Protein AF-C6WJB9-F1 (afdb_monomer)

Foldseek 3Di:
DDFLVVDDPVLNVLLQPQPLLVVLLVVLLVLLVQLVVDDDLVSLLVSVVVLVVLLQVLLVLLVLLLVQLVQLVVVHARDPPRDDQRDPDDSSHSVSSVSSSVSSVLSSLSSQLSLLVSVCVVVVNPLLLLQQQQADDFADRPHPDPCNVQLVVVQVCCCVPPVWHKRAQNSHRRGHQAGIWIWDDDPPDIDIDGHHRDPDPPDDPPLSVVSVVQSVCLSPPQHWRDYPDTDTDDDDPDDDDDPLVVVQVQLVVQQVPQKAWAADPALKIKIWGFPVVLVVPDDPVVSVVVSVVNRVVRNVVSVNPPQPDKDWDWPFCVLSPDSSHNRQSNRPHNSSSHCSNNGGTGIIMIHHPVRDDDD

Organism: Actinosynnema mirum (strain ATCC 29888 / DSM 43827 / JCM 3225 / NBRC 14064 / NCIMB 13271 / NRRL B-12336 / IMRU 3971 / 101) (NCBI:txid446462)

Solvent-accessible surface area (backbone atoms only — not comparable to full-atom values): 19678 Å² total; per-residue (Å²): 130,78,55,70,91,72,44,58,66,70,59,48,50,50,42,50,69,31,60,71,39,52,51,40,36,57,50,48,30,53,49,39,50,50,63,72,64,47,84,50,50,64,45,50,44,56,50,49,52,58,51,48,53,54,44,36,54,36,43,46,53,24,51,48,29,47,51,48,23,55,36,33,75,71,75,42,73,79,57,93,85,56,70,88,75,77,65,93,61,64,85,84,40,37,67,50,27,48,49,52,24,52,35,28,52,50,45,41,38,55,53,22,22,44,37,30,24,48,53,40,55,79,54,73,60,47,60,59,56,38,55,31,26,31,49,47,72,70,67,67,81,61,56,90,44,86,59,50,65,57,54,50,48,52,46,52,51,39,34,73,77,68,70,36,32,56,50,59,19,71,59,23,56,22,41,38,58,57,43,30,36,38,50,44,80,52,91,97,45,69,49,78,46,82,35,78,81,62,97,52,88,84,69,83,58,69,67,58,60,49,40,46,54,29,21,53,36,21,62,76,75,48,33,54,36,34,62,92,61,86,47,59,67,75,91,69,100,62,84,86,82,77,62,60,66,60,50,39,52,29,47,56,47,3,59,78,63,13,51,28,44,36,64,41,86,78,45,16,19,37,25,26,32,22,46,51,45,22,55,76,75,34,56,72,68,55,40,52,52,50,49,52,49,31,43,52,50,9,27,52,72,24,71,44,75,85,50,96,46,71,49,76,50,68,38,59,72,48,39,62,67,38,38,76,46,80,27,74,53,66,50,94,50,61,52,88,68,41,62,75,42,74,29,60,39,46,38,41,39,38,33,44,79,88,65,61,77,87,126

Mean predicted aligned error: 7.22 Å

pLDDT: mean 85.18, std 13.52, range [35.34, 98.44]

Secondary structure (DSSP, 8-state):
---GGGS-HHHHHHHHHSHHHHHHHHHHHHHHHHHHH--SHHHHHHHHHHHHHHHHHHHHHHHHHHHHHHHHHTTPPPPTTPPPP-SSS-TT-HHHHHHHHHHHHHHHHHHHHHHHHHHHHHTTT-HHHHHHHT-SPPP---TT-TTHHHHHHHHHHHHHHH---EEEGGG-SS--SSSEEEEEEETTEEEEEEE---SSTT---HHHHHHHHHHHHHHHH--BPSSSS--B-----S-----HHHHHHHHHHHHHHSEEEEEETTTEEEEEE-HHHHHHHS-HHHHHHHHHHHHHHHHHHHT-TT-S-EEEE--TTTTTT-TTSPPGGGSSS-GGG-TTSSS----EEEEETTSPPP-

Sequence (359 aa):
MPLLNEMPLERANQIFRHPIHQEGVSTLERLITALRQCRSAEDFYDFQQDLLARVLEVQEHRAACRRVAKLLRQGKAVPADAPELRSADPATSPETWDLEADVCERVDRQLRSVADGLAWRVFSYDRRVIIALSRNQHPGPMAGKKGLAAERAFVIDWWRDEGRFVLLHDLTSCLTIGDATSFKEIGNEYEAYLHEIKSDPNRIVSRQARRQRMAEEAIRSGGQLPGDLPGRLVPLDIPYKTHLNLLGTAFDLARDRGVQGMKVPGGRALVASDIVRGYDLWSEREFIDRTAAEHLQAVKRARILDVGHLVWARSDDLVARSPTMPPWSIYPLSPSLSPFQPGVVGLRSCWRRGEAPGR

Structure (mmCIF, N/CA/C/O backbone):
data_AF-C6WJB9-F1
#
_entry.id   AF-C6WJB9-F1
#
loop_
_atom_site.group_PDB
_atom_site.id
_atom_site.type_symbol
_atom_site.label_atom_id
_atom_site.label_alt_id
_atom_site.label_comp_id
_atom_site.label_asym_id
_atom_site.label_entity_id
_atom_site.label_seq_id
_atom_site.pdbx_PDB_ins_code
_atom_site.Cartn_x
_atom_site.Cartn_y
_atom_site.Cartn_z
_atom_site.occupancy
_atom_site.B_iso_or_equiv
_atom_site.auth_seq_id
_atom_site.auth_comp_id
_atom_site.auth_asym_id
_atom_site.auth_atom_id
_atom_site.pdbx_PDB_model_num
ATOM 1 N N . MET A 1 1 ? -2.681 -0.289 -15.195 1.00 62.50 1 MET A N 1
ATOM 2 C CA . MET A 1 1 ? -1.899 -1.507 -15.455 1.00 62.50 1 MET A CA 1
ATOM 3 C C . MET A 1 1 ? -2.800 -2.707 -15.194 1.00 62.50 1 MET A C 1
ATOM 5 O O . MET A 1 1 ? -3.508 -2.660 -14.179 1.00 62.50 1 MET A O 1
ATOM 9 N N . PRO A 1 2 ? -2.821 -3.717 -16.086 1.00 63.97 2 PRO A N 1
ATOM 10 C CA . PRO A 1 2 ? -3.491 -4.993 -15.823 1.00 63.97 2 PRO A CA 1
ATOM 11 C C . PRO A 1 2 ? -3.016 -5.596 -14.492 1.00 63.97 2 PRO A C 1
ATOM 13 O O . PRO A 1 2 ? -1.995 -5.177 -13.927 1.00 63.97 2 PRO A O 1
ATOM 16 N N . LEU A 1 3 ? -3.789 -6.520 -13.932 1.00 68.75 3 LEU A N 1
ATOM 17 C CA . LEU A 1 3 ? -3.323 -7.291 -12.782 1.00 68.75 3 LEU A CA 1
ATOM 18 C C . LEU A 1 3 ? -2.114 -8.146 -13.198 1.00 68.75 3 LEU A C 1
ATOM 20 O O . LEU A 1 3 ? -1.978 -8.515 -14.362 1.00 68.75 3 LEU A O 1
ATOM 24 N N . LEU A 1 4 ? -1.228 -8.481 -12.255 1.00 67.94 4 LEU A N 1
ATOM 25 C CA . LEU A 1 4 ? -0.072 -9.343 -12.552 1.00 67.94 4 LEU A CA 1
ATOM 26 C C . LEU A 1 4 ? -0.480 -10.685 -13.176 1.00 67.94 4 LEU A C 1
ATOM 28 O O . LEU A 1 4 ? 0.227 -11.204 -14.027 1.00 67.94 4 LEU A O 1
ATOM 32 N N . ASN A 1 5 ? -1.624 -11.230 -12.766 1.00 65.25 5 ASN A N 1
ATOM 33 C CA . ASN A 1 5 ? -2.168 -12.486 -13.281 1.00 65.25 5 ASN A CA 1
ATOM 34 C C . ASN A 1 5 ? -2.856 -12.346 -14.656 1.00 65.25 5 ASN A C 1
ATOM 36 O O . ASN A 1 5 ? -3.238 -13.353 -15.242 1.00 65.25 5 ASN A O 1
ATOM 40 N N . GLU A 1 6 ? -3.018 -11.122 -15.162 1.00 72.12 6 GLU A N 1
ATOM 41 C CA . GLU A 1 6 ? -3.520 -10.811 -16.508 1.00 72.12 6 GLU A CA 1
ATOM 42 C C . GLU A 1 6 ? -2.378 -10.450 -17.474 1.00 72.12 6 GLU A C 1
ATOM 44 O O . GLU A 1 6 ? -2.602 -10.259 -18.668 1.00 72.12 6 GLU A O 1
ATOM 49 N N . MET A 1 7 ? -1.155 -10.313 -16.959 1.00 77.19 7 MET A N 1
ATOM 50 C CA . MET A 1 7 ? 0.026 -9.926 -17.720 1.00 77.19 7 MET A CA 1
ATOM 51 C C . MET A 1 7 ? 0.726 -11.165 -18.304 1.00 77.19 7 MET A C 1
ATOM 53 O O . MET A 1 7 ? 0.787 -12.189 -17.621 1.00 77.19 7 MET A O 1
ATOM 57 N N . PRO A 1 8 ? 1.303 -11.091 -19.523 1.00 82.31 8 PRO A N 1
ATOM 58 C CA . PRO A 1 8 ? 2.167 -12.152 -20.037 1.00 82.31 8 PRO A CA 1
ATOM 59 C C . PRO A 1 8 ? 3.306 -12.465 -19.061 1.00 82.31 8 PRO A C 1
ATOM 61 O O . PRO A 1 8 ? 3.897 -11.549 -18.477 1.00 82.31 8 PRO A O 1
ATOM 64 N N . LEU A 1 9 ? 3.624 -13.750 -18.897 1.00 73.88 9 LEU A N 1
ATOM 65 C CA . LEU A 1 9 ? 4.597 -14.221 -17.911 1.00 73.88 9 LEU A CA 1
ATOM 66 C C . LEU A 1 9 ? 5.978 -13.588 -18.119 1.00 73.88 9 LEU A C 1
ATOM 68 O O . LEU A 1 9 ? 6.638 -13.208 -17.154 1.00 73.88 9 LEU A O 1
ATOM 72 N N . GLU A 1 10 ? 6.400 -13.407 -19.369 1.00 80.88 10 GLU A N 1
ATOM 73 C CA . GLU A 1 10 ? 7.672 -12.775 -19.718 1.00 80.88 10 GLU A CA 1
ATOM 74 C C . GLU A 1 10 ? 7.745 -11.344 -19.180 1.00 80.88 10 GLU A C 1
ATOM 76 O O . GLU A 1 10 ? 8.748 -10.949 -18.585 1.00 80.88 10 GLU A O 1
ATOM 81 N N . ARG A 1 11 ? 6.656 -10.580 -19.320 1.00 84.12 11 ARG A N 1
ATOM 82 C CA . ARG A 1 11 ? 6.576 -9.199 -18.833 1.00 84.12 11 ARG A CA 1
ATOM 83 C C . ARG A 1 11 ? 6.536 -9.149 -17.307 1.00 84.12 11 ARG A C 1
ATOM 85 O O . ARG A 1 11 ? 7.215 -8.315 -16.712 1.00 84.12 11 ARG A O 1
ATOM 92 N N . ALA A 1 12 ? 5.800 -10.056 -16.667 1.00 81.12 12 ALA A N 1
ATOM 93 C CA . ALA A 1 12 ? 5.803 -10.171 -15.210 1.00 81.12 12 ALA A CA 1
ATOM 94 C C . ALA A 1 12 ? 7.214 -10.496 -14.681 1.00 81.12 12 ALA A C 1
ATOM 96 O O . ALA A 1 12 ? 7.686 -9.858 -13.740 1.00 81.12 12 ALA A O 1
ATOM 97 N N . ASN A 1 13 ? 7.929 -11.415 -15.337 1.00 81.56 13 ASN A N 1
ATOM 98 C CA . ASN A 1 13 ? 9.311 -11.767 -15.004 1.00 81.56 13 ASN A CA 1
ATOM 99 C C . ASN A 1 13 ? 10.279 -10.592 -15.188 1.00 81.56 13 ASN A C 1
ATOM 101 O O . ASN A 1 13 ? 11.149 -10.389 -14.340 1.00 81.56 13 ASN A O 1
ATOM 105 N N . GLN A 1 14 ? 10.119 -9.801 -16.253 1.00 87.19 14 GLN A N 1
ATOM 106 C CA . GLN A 1 14 ? 10.893 -8.572 -16.453 1.00 87.19 14 GLN A CA 1
ATOM 107 C C . GLN A 1 14 ? 10.681 -7.584 -15.300 1.00 87.19 14 GLN A C 1
ATOM 109 O O . GLN A 1 14 ? 11.658 -7.094 -14.742 1.00 87.19 14 GLN A O 1
ATOM 114 N N . ILE A 1 15 ? 9.430 -7.348 -14.887 1.00 88.31 15 ILE A N 1
ATOM 115 C CA . ILE A 1 15 ? 9.115 -6.472 -13.746 1.00 88.31 15 ILE A CA 1
ATOM 116 C C . ILE A 1 15 ? 9.771 -6.991 -12.466 1.00 88.31 15 ILE A C 1
ATOM 118 O O . ILE A 1 15 ? 10.401 -6.225 -11.742 1.00 88.31 15 ILE A O 1
ATOM 122 N N . PHE A 1 16 ? 9.647 -8.289 -12.189 1.00 83.25 16 PHE A N 1
ATOM 123 C CA . PHE A 1 16 ? 10.189 -8.887 -10.973 1.00 83.25 16 PHE A CA 1
ATOM 124 C C . PHE A 1 16 ? 11.710 -8.827 -10.899 1.00 83.25 16 PHE A C 1
ATOM 126 O O . PHE A 1 16 ? 12.246 -8.626 -9.813 1.00 83.25 16 PHE A O 1
ATOM 133 N N . ARG A 1 17 ? 12.406 -8.975 -12.028 1.00 86.44 17 ARG A N 1
ATOM 134 C CA . ARG A 1 17 ? 13.874 -8.911 -12.101 1.00 86.44 17 ARG A CA 1
ATOM 135 C C . ARG A 1 17 ? 14.410 -7.487 -12.245 1.00 86.44 17 ARG A C 1
ATOM 137 O O . ARG A 1 17 ? 15.619 -7.295 -12.166 1.00 86.44 17 ARG A O 1
ATOM 144 N N . HIS A 1 18 ? 13.540 -6.499 -12.442 1.00 91.38 18 HIS A N 1
ATOM 145 C CA . HIS A 1 18 ? 13.953 -5.118 -12.644 1.00 91.38 18 HIS A CA 1
ATOM 146 C C . HIS A 1 18 ? 14.648 -4.552 -11.388 1.00 91.38 18 HIS A C 1
ATOM 148 O O . HIS A 1 18 ? 14.101 -4.702 -10.289 1.00 91.38 18 HIS A O 1
ATOM 154 N N . PRO A 1 19 ? 15.787 -3.838 -11.513 1.00 93.44 19 PRO A N 1
ATOM 155 C CA . PRO A 1 19 ? 16.527 -3.307 -10.362 1.00 93.44 19 PRO A CA 1
ATOM 156 C C . PRO A 1 19 ? 15.681 -2.449 -9.411 1.00 93.44 19 PRO A C 1
ATOM 158 O O . PRO A 1 19 ? 15.698 -2.670 -8.204 1.00 93.44 19 PRO A O 1
ATOM 161 N N . ILE A 1 20 ? 14.849 -1.548 -9.953 1.00 94.62 20 ILE A N 1
ATOM 162 C CA . ILE A 1 20 ? 13.917 -0.725 -9.152 1.00 94.62 20 ILE A CA 1
ATOM 163 C C . ILE A 1 20 ? 12.971 -1.587 -8.304 1.00 94.62 20 ILE A C 1
ATOM 165 O O . ILE A 1 20 ? 12.693 -1.249 -7.156 1.00 94.62 20 ILE A O 1
ATOM 169 N N . HIS A 1 21 ? 12.470 -2.705 -8.841 1.00 91.38 21 HIS A N 1
ATOM 170 C CA . HIS A 1 21 ? 11.585 -3.584 -8.080 1.00 91.38 21 HIS A CA 1
ATOM 171 C C . HIS A 1 21 ? 12.347 -4.289 -6.953 1.00 91.38 21 HIS A C 1
ATOM 173 O O . HIS A 1 21 ? 11.859 -4.339 -5.829 1.00 91.38 21 HIS A O 1
ATOM 179 N N . GLN A 1 22 ? 13.550 -4.799 -7.232 1.00 88.75 22 GLN A N 1
ATOM 180 C CA . GLN A 1 22 ? 14.396 -5.474 -6.239 1.00 88.75 22 GLN A CA 1
ATOM 181 C C . GLN A 1 22 ? 14.757 -4.549 -5.068 1.00 88.75 22 GLN A C 1
ATOM 183 O O . GLN A 1 22 ? 14.632 -4.926 -3.905 1.00 88.75 22 GLN A O 1
ATOM 188 N N . GLU A 1 23 ? 15.120 -3.301 -5.355 1.00 92.56 23 GLU A N 1
ATOM 189 C CA . GLU A 1 23 ? 15.364 -2.295 -4.316 1.00 92.56 23 GLU A CA 1
ATOM 190 C C . GLU A 1 23 ? 14.088 -1.864 -3.592 1.00 92.56 23 GLU A C 1
ATOM 192 O O . GLU A 1 23 ? 14.099 -1.644 -2.375 1.00 92.56 23 GLU A O 1
ATOM 197 N N . GLY A 1 24 ? 12.975 -1.782 -4.325 1.00 92.19 24 GLY A N 1
ATOM 198 C CA . GLY A 1 24 ? 11.649 -1.553 -3.768 1.00 92.19 24 GLY A CA 1
ATOM 199 C C . GLY A 1 24 ? 11.293 -2.601 -2.716 1.00 92.19 24 GLY A C 1
ATOM 200 O O . GLY A 1 24 ? 10.858 -2.236 -1.627 1.00 92.19 24 GLY A O 1
ATOM 201 N N . VAL A 1 25 ? 11.558 -3.885 -2.978 1.00 87.94 25 VAL A N 1
ATOM 202 C CA . VAL A 1 25 ? 11.338 -4.983 -2.019 1.00 87.94 25 VAL A CA 1
ATOM 203 C C . VAL A 1 25 ? 12.119 -4.761 -0.724 1.00 87.94 25 VAL A C 1
ATOM 205 O O . VAL A 1 25 ? 11.513 -4.723 0.348 1.00 87.94 25 VAL A O 1
ATOM 208 N N . SER A 1 26 ? 13.430 -4.527 -0.808 1.00 90.06 26 SER A N 1
ATOM 209 C CA . SER A 1 26 ? 14.269 -4.248 0.368 1.00 90.06 26 SER A CA 1
ATOM 210 C C . SER A 1 26 ? 13.790 -3.012 1.140 1.00 90.06 26 SER A C 1
ATOM 212 O O . SER A 1 26 ? 13.762 -2.986 2.373 1.00 90.06 26 SER A O 1
ATOM 214 N N . THR A 1 27 ? 13.351 -1.981 0.415 1.00 94.50 27 THR A N 1
ATOM 215 C CA . THR A 1 27 ? 12.784 -0.764 1.003 1.00 94.50 27 THR A CA 1
ATOM 216 C C . THR A 1 27 ? 11.489 -1.054 1.759 1.00 94.50 27 THR A C 1
ATOM 218 O O . THR A 1 27 ? 11.316 -0.569 2.879 1.00 94.50 27 THR A O 1
ATOM 221 N N . LEU A 1 28 ? 10.596 -1.865 1.191 1.00 92.19 28 LEU A N 1
ATOM 222 C CA . LEU A 1 28 ? 9.337 -2.262 1.821 1.00 92.19 28 LEU A CA 1
ATOM 223 C C . LEU A 1 28 ? 9.571 -3.075 3.093 1.00 92.19 28 LEU A C 1
ATOM 225 O O . LEU A 1 28 ? 8.891 -2.835 4.086 1.00 92.19 28 LEU A O 1
ATOM 229 N N . GLU A 1 29 ? 10.537 -3.993 3.106 1.00 91.75 29 GLU A N 1
ATOM 230 C CA . GLU A 1 29 ? 10.884 -4.758 4.311 1.00 91.75 29 GLU A CA 1
ATOM 231 C C . GLU A 1 29 ? 11.316 -3.848 5.463 1.00 91.75 29 GLU A C 1
ATOM 233 O O . GLU A 1 29 ? 10.825 -3.986 6.592 1.00 91.75 29 GLU A O 1
ATOM 238 N N . ARG A 1 30 ? 12.185 -2.872 5.170 1.00 95.31 30 ARG A N 1
ATOM 239 C CA . ARG A 1 30 ? 12.619 -1.865 6.145 1.00 95.31 30 ARG A CA 1
ATOM 240 C C . ARG A 1 30 ? 11.439 -1.031 6.641 1.00 95.31 30 ARG A C 1
ATOM 242 O O . ARG A 1 30 ? 11.286 -0.868 7.848 1.00 95.31 30 ARG A O 1
ATOM 249 N N . LEU A 1 31 ? 10.578 -0.553 5.741 1.00 96.81 31 LEU A N 1
ATOM 250 C CA . LEU A 1 31 ? 9.418 0.267 6.101 1.00 96.81 31 LEU A CA 1
ATOM 251 C C . LEU A 1 31 ? 8.379 -0.511 6.923 1.00 96.81 31 LEU A C 1
ATOM 253 O O . LEU A 1 31 ? 7.879 0.004 7.916 1.00 96.81 31 LEU A O 1
ATOM 257 N N . ILE A 1 32 ? 8.075 -1.764 6.572 1.00 94.94 32 ILE A N 1
ATOM 258 C CA . ILE A 1 32 ? 7.158 -2.608 7.357 1.00 94.94 32 ILE A CA 1
ATOM 259 C C . ILE A 1 32 ? 7.733 -2.850 8.759 1.00 94.94 32 ILE A C 1
ATOM 261 O O . ILE A 1 32 ? 6.997 -2.812 9.746 1.00 94.94 32 ILE A O 1
ATOM 265 N N . THR A 1 33 ? 9.044 -3.075 8.863 1.00 95.00 33 THR A N 1
ATOM 266 C CA . THR A 1 33 ? 9.727 -3.231 10.155 1.00 95.00 33 THR A CA 1
ATOM 267 C C . THR A 1 33 ? 9.643 -1.952 10.987 1.00 95.00 33 THR A C 1
ATOM 269 O O . THR A 1 33 ? 9.221 -2.014 12.141 1.00 95.00 33 THR A O 1
ATOM 272 N N . ALA A 1 34 ? 9.959 -0.799 10.391 1.00 97.25 34 ALA A N 1
ATOM 273 C CA . ALA A 1 34 ? 9.898 0.505 11.047 1.00 97.25 34 ALA A CA 1
ATOM 274 C C . ALA A 1 34 ? 8.473 0.842 11.517 1.00 97.25 34 ALA A C 1
ATOM 276 O O . ALA A 1 34 ? 8.269 1.150 12.688 1.00 97.25 34 ALA A O 1
ATOM 277 N N . LEU A 1 35 ? 7.459 0.645 10.665 1.00 97.12 35 LEU A N 1
ATOM 278 C CA . LEU A 1 35 ? 6.053 0.842 11.031 1.00 97.12 35 LEU A CA 1
ATOM 279 C C . LEU A 1 35 ? 5.654 0.002 12.252 1.00 97.12 35 LEU A C 1
ATOM 281 O O . LEU A 1 35 ? 4.905 0.442 13.125 1.00 97.12 35 LEU A O 1
ATOM 285 N N . ARG A 1 36 ? 6.151 -1.238 12.333 1.00 94.31 36 ARG A N 1
ATOM 286 C CA . ARG A 1 36 ? 5.898 -2.122 13.478 1.00 94.31 36 ARG A CA 1
ATOM 287 C C . ARG A 1 36 ? 6.608 -1.676 14.744 1.00 94.31 36 ARG A C 1
ATOM 289 O O . ARG A 1 36 ? 6.184 -2.091 15.826 1.00 94.31 36 ARG A O 1
ATOM 296 N N . GLN A 1 37 ? 7.646 -0.856 14.634 1.00 96.12 37 GLN A N 1
ATOM 297 C CA . GLN A 1 37 ? 8.406 -0.291 15.742 1.00 96.12 37 GLN A CA 1
ATOM 298 C C . GLN A 1 37 ? 7.852 1.054 16.219 1.00 96.12 37 GLN A C 1
ATOM 300 O O . GLN A 1 37 ? 8.041 1.342 17.391 1.00 96.12 37 GLN A O 1
ATOM 305 N N . CYS A 1 38 ? 7.060 1.781 15.423 1.00 96.69 38 CYS A N 1
ATOM 306 C CA . CYS A 1 38 ? 6.421 3.029 15.862 1.00 96.69 38 CYS A CA 1
ATOM 307 C C . CYS A 1 38 ? 5.554 2.834 17.121 1.00 96.69 38 CYS A C 1
ATOM 309 O O . CYS A 1 38 ? 4.705 1.929 17.172 1.00 96.69 38 CYS A O 1
ATOM 311 N N . ARG A 1 39 ? 5.765 3.654 18.147 1.00 94.06 39 ARG A N 1
ATOM 312 C CA . ARG A 1 39 ? 5.050 3.659 19.433 1.00 94.06 39 ARG A CA 1
ATOM 313 C C . ARG A 1 39 ? 4.515 5.038 19.816 1.00 94.06 39 ARG A C 1
ATOM 315 O O . ARG A 1 39 ? 3.594 5.076 20.622 1.00 94.06 39 ARG A O 1
ATOM 322 N N . SER A 1 40 ? 5.055 6.120 19.262 1.00 93.75 40 SER A N 1
ATOM 323 C CA . SER A 1 40 ? 4.668 7.497 19.585 1.00 93.75 40 SER A CA 1
ATOM 324 C C . SER A 1 40 ? 4.146 8.267 18.366 1.00 93.75 40 SER A C 1
ATOM 326 O O . SER A 1 40 ? 4.312 7.845 17.219 1.00 93.75 40 SER A O 1
ATOM 328 N N . ALA A 1 41 ? 3.531 9.428 18.613 1.00 94.00 41 ALA A N 1
ATOM 329 C CA . ALA A 1 41 ? 3.155 10.380 17.567 1.00 94.00 41 ALA A CA 1
ATOM 330 C C . ALA A 1 41 ? 4.364 10.847 16.731 1.00 94.00 41 ALA A C 1
ATOM 332 O O . ALA A 1 41 ? 4.238 10.998 15.516 1.00 94.00 41 ALA A O 1
ATOM 333 N N . GLU A 1 42 ? 5.528 11.008 17.368 1.00 95.75 42 GLU A N 1
ATOM 334 C CA . GLU A 1 42 ? 6.796 11.357 16.714 1.00 95.75 42 GLU A CA 1
ATOM 335 C C . GLU A 1 42 ? 7.247 10.247 15.761 1.00 95.75 42 GLU A C 1
ATOM 337 O O . GLU A 1 42 ? 7.489 10.514 14.585 1.00 95.75 42 GLU A O 1
ATOM 342 N N . ASP A 1 43 ? 7.217 8.986 16.210 1.00 97.06 43 ASP A N 1
ATOM 343 C CA . ASP A 1 43 ? 7.576 7.850 15.359 1.00 97.06 43 ASP A CA 1
ATOM 344 C C . ASP A 1 43 ? 6.682 7.777 14.112 1.00 97.06 43 ASP A C 1
ATOM 346 O O . ASP A 1 43 ? 7.148 7.433 13.026 1.00 97.06 43 ASP A O 1
ATOM 350 N N . PHE A 1 44 ? 5.381 8.060 14.258 1.00 97.00 44 PHE A N 1
ATOM 351 C CA . PHE A 1 44 ? 4.444 8.074 13.133 1.00 97.00 44 PHE A CA 1
ATOM 352 C C . PHE A 1 44 ? 4.678 9.254 12.192 1.00 97.00 44 PHE A C 1
ATOM 354 O O . PHE A 1 44 ? 4.582 9.083 10.973 1.00 97.00 44 PHE A O 1
ATOM 361 N N . TYR A 1 45 ? 4.989 10.432 12.736 1.00 97.12 45 TYR A N 1
ATOM 362 C CA . TYR A 1 45 ? 5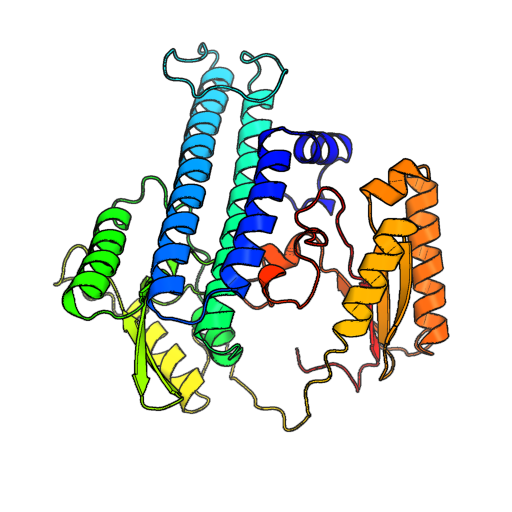.317 11.617 11.954 1.00 97.12 45 TYR A CA 1
ATOM 363 C C . TYR A 1 45 ? 6.563 11.372 11.097 1.00 97.12 45 TYR A C 1
ATOM 365 O O . TYR A 1 45 ? 6.484 11.486 9.870 1.00 97.12 45 TYR A O 1
ATOM 373 N N . ASP A 1 46 ? 7.667 10.946 11.710 1.00 97.44 46 ASP A N 1
ATOM 374 C CA . ASP A 1 46 ? 8.928 10.685 11.014 1.00 97.44 46 ASP A CA 1
ATOM 375 C C . ASP A 1 46 ? 8.778 9.571 9.977 1.00 97.44 46 ASP A C 1
ATOM 377 O O . ASP A 1 46 ? 9.224 9.699 8.831 1.00 97.44 46 ASP A O 1
ATOM 381 N N . PHE A 1 47 ? 8.069 8.497 10.340 1.00 98.44 47 PHE A N 1
ATOM 382 C CA . PHE A 1 47 ? 7.761 7.411 9.419 1.00 98.44 47 PHE A CA 1
ATOM 383 C C . PHE A 1 47 ? 6.975 7.897 8.193 1.00 98.44 47 PHE A C 1
ATOM 385 O O . PHE A 1 47 ? 7.303 7.533 7.061 1.00 98.44 47 PHE A O 1
ATOM 392 N N . GLN A 1 48 ? 5.951 8.734 8.395 1.00 98.00 48 GLN A N 1
ATOM 393 C CA . GLN A 1 48 ? 5.169 9.301 7.298 1.00 98.00 48 GLN A CA 1
ATOM 394 C C . GLN A 1 48 ? 6.031 10.176 6.381 1.00 98.00 48 GLN A C 1
ATOM 396 O O . GLN A 1 48 ? 5.844 10.117 5.166 1.00 98.00 48 GLN A O 1
ATOM 401 N N . GLN A 1 49 ? 6.972 10.960 6.921 1.00 97.06 49 GLN A N 1
ATOM 402 C CA . GLN A 1 49 ? 7.864 11.789 6.103 1.00 97.06 49 GLN A CA 1
ATOM 403 C C . GLN A 1 49 ? 8.820 10.938 5.245 1.00 97.06 49 GLN A C 1
ATOM 405 O O . GLN A 1 49 ? 8.922 11.202 4.044 1.00 97.06 49 GLN A O 1
ATOM 410 N N . ASP A 1 50 ? 9.459 9.894 5.804 1.00 98.06 50 ASP A N 1
ATOM 411 C CA . ASP A 1 50 ? 10.311 8.961 5.025 1.00 98.06 50 ASP A CA 1
ATOM 412 C C . ASP A 1 50 ? 9.492 8.259 3.932 1.00 98.06 50 ASP A C 1
ATOM 414 O O . ASP A 1 50 ? 9.912 8.174 2.775 1.00 98.06 50 ASP A O 1
ATOM 418 N N . LEU A 1 51 ? 8.286 7.792 4.269 1.00 98.00 51 LEU A N 1
ATOM 419 C CA . LEU A 1 51 ? 7.407 7.128 3.311 1.00 98.00 51 LEU A CA 1
ATOM 420 C C . LEU A 1 51 ? 6.948 8.073 2.192 1.00 98.00 51 LEU A C 1
ATOM 422 O O . LEU A 1 51 ? 6.990 7.698 1.019 1.00 98.00 51 LEU A O 1
ATOM 426 N N . LEU A 1 52 ? 6.539 9.297 2.536 1.00 96.88 52 LEU A N 1
ATOM 427 C CA . LEU A 1 52 ? 6.110 10.308 1.572 1.00 96.88 52 LEU A CA 1
ATOM 428 C C . LEU A 1 52 ? 7.235 10.653 0.594 1.00 96.88 52 LEU A C 1
ATOM 430 O O . LEU A 1 52 ? 6.992 10.684 -0.611 1.00 96.88 52 LEU A O 1
ATOM 434 N N . ALA A 1 53 ? 8.457 10.872 1.087 1.00 96.62 53 ALA A N 1
ATOM 435 C CA . ALA A 1 53 ? 9.607 11.181 0.239 1.00 96.62 53 ALA A CA 1
ATOM 436 C C . ALA A 1 53 ? 9.831 10.096 -0.829 1.00 96.62 53 ALA A C 1
ATOM 438 O O . ALA A 1 53 ? 9.942 10.408 -2.013 1.00 96.62 53 ALA A O 1
ATOM 439 N N . ARG A 1 54 ? 9.781 8.819 -0.430 1.00 97.75 54 ARG A N 1
ATOM 440 C CA . ARG A 1 54 ? 9.950 7.667 -1.335 1.00 97.75 54 ARG A CA 1
ATOM 441 C C . ARG A 1 54 ? 8.824 7.539 -2.354 1.00 97.75 54 ARG A C 1
ATOM 443 O O . ARG A 1 54 ? 9.066 7.210 -3.512 1.00 97.75 54 ARG A O 1
ATOM 450 N N . VAL A 1 55 ? 7.583 7.789 -1.933 1.00 96.62 55 VAL A N 1
ATOM 451 C CA . VAL A 1 55 ? 6.424 7.782 -2.838 1.00 96.62 55 VAL A CA 1
ATOM 452 C C . VAL A 1 55 ? 6.564 8.873 -3.901 1.00 96.62 55 VAL A C 1
ATOM 454 O O . VAL A 1 55 ? 6.292 8.615 -5.075 1.00 96.62 55 VAL A O 1
ATOM 457 N N . LEU A 1 56 ? 6.998 10.076 -3.514 1.00 96.00 56 LEU A N 1
ATOM 458 C CA . LEU A 1 56 ? 7.196 11.184 -4.449 1.00 96.00 56 LEU A CA 1
ATOM 459 C C . LEU A 1 56 ? 8.321 10.892 -5.442 1.00 96.00 56 LEU A C 1
ATOM 461 O O . LEU A 1 56 ? 8.092 11.017 -6.641 1.00 96.00 56 LEU A O 1
ATOM 465 N N . GLU A 1 57 ? 9.468 10.410 -4.965 1.00 96.44 57 GLU A N 1
ATOM 466 C CA . GLU A 1 57 ? 10.610 10.024 -5.803 1.00 96.44 57 GLU A CA 1
ATOM 467 C C . GLU A 1 57 ? 10.201 9.028 -6.904 1.00 96.44 57 GLU A C 1
ATOM 469 O O . GLU A 1 57 ? 10.423 9.258 -8.096 1.00 96.44 57 GLU A O 1
ATOM 474 N N . VAL A 1 58 ? 9.503 7.948 -6.532 1.00 96.88 58 VAL A N 1
ATOM 475 C CA . VAL A 1 58 ? 9.045 6.924 -7.487 1.00 96.88 58 VAL A CA 1
ATOM 476 C C . VAL A 1 58 ? 8.023 7.486 -8.483 1.00 96.88 58 VAL A C 1
ATOM 478 O O . VAL A 1 58 ? 8.034 7.125 -9.665 1.00 96.88 58 VAL A O 1
ATOM 481 N N . GLN A 1 59 ? 7.122 8.366 -8.040 1.00 96.38 59 GLN A N 1
ATOM 482 C CA . GLN A 1 59 ? 6.122 8.976 -8.919 1.00 96.38 59 GLN A CA 1
ATOM 483 C C . GLN A 1 59 ? 6.735 9.992 -9.893 1.00 96.38 59 GLN A C 1
ATOM 485 O O . GLN A 1 59 ? 6.306 10.047 -11.050 1.00 96.38 59 GLN A O 1
ATOM 490 N N . GLU A 1 60 ? 7.731 10.764 -9.459 1.00 96.12 60 GLU A N 1
ATOM 491 C CA . GLU A 1 60 ? 8.484 11.696 -10.302 1.00 96.12 60 GLU A CA 1
ATOM 492 C C . GLU A 1 60 ? 9.268 10.942 -11.381 1.00 96.12 60 GLU A C 1
ATOM 494 O O . GLU A 1 60 ? 9.109 11.242 -12.571 1.00 96.12 60 GLU A O 1
ATOM 499 N N . HIS A 1 61 ? 10.000 9.886 -11.001 1.00 97.00 61 HIS A N 1
ATOM 500 C CA . HIS A 1 61 ? 10.720 9.025 -11.948 1.00 97.00 61 HIS A CA 1
ATOM 501 C C . HIS A 1 61 ? 9.778 8.403 -12.982 1.00 97.00 61 HIS A C 1
ATOM 503 O O . HIS A 1 61 ? 10.012 8.468 -14.191 1.00 97.00 61 HIS A O 1
ATOM 509 N N . ARG A 1 62 ? 8.634 7.878 -12.526 1.00 96.25 62 ARG A N 1
ATOM 510 C CA . ARG A 1 62 ? 7.589 7.323 -13.397 1.00 96.25 62 ARG A CA 1
ATOM 511 C C . ARG A 1 62 ? 7.058 8.348 -14.397 1.00 96.25 62 ARG A C 1
ATOM 513 O O . ARG A 1 62 ? 6.843 8.017 -15.566 1.00 96.25 62 ARG A O 1
ATOM 520 N N . ALA A 1 63 ? 6.775 9.569 -13.944 1.00 95.81 63 ALA A N 1
ATOM 521 C CA . ALA A 1 63 ? 6.268 10.632 -14.804 1.00 95.81 63 ALA A CA 1
ATOM 522 C C . ALA A 1 63 ? 7.301 11.013 -15.875 1.00 95.81 63 ALA A C 1
ATOM 524 O O . ALA A 1 63 ? 6.945 11.157 -17.050 1.00 95.81 63 ALA A O 1
ATOM 525 N N . ALA A 1 64 ? 8.576 11.096 -15.489 1.00 96.44 64 ALA A N 1
ATOM 526 C CA . ALA A 1 64 ? 9.684 11.359 -16.394 1.00 96.44 64 ALA A CA 1
ATOM 527 C C . ALA A 1 64 ? 9.873 10.227 -17.426 1.00 96.44 64 ALA A C 1
ATOM 529 O O . ALA A 1 64 ? 9.929 10.510 -18.624 1.00 96.44 64 ALA A O 1
ATOM 530 N N . CYS A 1 65 ? 9.829 8.954 -17.016 1.00 97.06 65 CYS A N 1
ATOM 531 C CA . CYS A 1 65 ? 9.896 7.806 -17.933 1.00 97.06 65 CYS A CA 1
ATOM 532 C C . CYS A 1 65 ? 8.754 7.821 -18.963 1.00 97.06 65 CYS A C 1
ATOM 534 O O . CYS A 1 65 ? 8.979 7.701 -20.168 1.00 97.06 65 CYS A O 1
ATOM 536 N N . ARG A 1 66 ? 7.513 8.073 -18.519 1.00 96.38 66 ARG A N 1
ATOM 537 C CA . ARG A 1 66 ? 6.348 8.185 -19.421 1.00 96.38 66 ARG A CA 1
ATOM 538 C C . ARG A 1 66 ? 6.479 9.325 -20.423 1.00 96.38 66 ARG A C 1
ATOM 540 O O . ARG A 1 66 ? 6.021 9.198 -21.561 1.00 96.38 66 ARG A O 1
ATOM 547 N N . ARG A 1 67 ? 7.078 10.443 -20.008 1.00 96.75 67 ARG A N 1
ATOM 548 C CA . ARG A 1 67 ? 7.374 11.573 -20.894 1.00 96.75 67 ARG A CA 1
ATOM 549 C C . ARG A 1 67 ? 8.343 11.145 -21.996 1.00 96.75 67 ARG A C 1
ATOM 551 O O . ARG A 1 67 ? 8.057 11.419 -23.159 1.00 96.75 67 ARG A O 1
ATOM 558 N N . VAL A 1 68 ? 9.426 10.443 -21.656 1.00 97.69 68 VAL A N 1
ATOM 559 C CA . VAL A 1 68 ? 10.408 9.960 -22.642 1.00 97.69 68 VAL A CA 1
ATOM 560 C C . VAL A 1 68 ? 9.793 8.925 -23.587 1.00 97.69 68 VAL A C 1
ATOM 562 O O . VAL A 1 68 ? 9.873 9.108 -24.800 1.00 97.69 68 VAL A O 1
ATOM 565 N N . ALA A 1 69 ? 9.068 7.926 -23.067 1.00 96.94 69 ALA A N 1
ATOM 566 C CA . ALA A 1 69 ? 8.354 6.939 -23.887 1.00 96.94 69 ALA A CA 1
ATOM 567 C C . ALA A 1 69 ? 7.430 7.614 -24.916 1.00 96.94 69 ALA A C 1
ATOM 569 O O . ALA A 1 69 ? 7.402 7.263 -26.096 1.00 96.94 69 ALA A O 1
ATOM 570 N N . LYS A 1 70 ? 6.684 8.642 -24.485 1.00 97.38 70 LYS A N 1
ATOM 571 C CA . LYS A 1 70 ? 5.810 9.426 -25.366 1.00 97.38 70 LYS A CA 1
ATOM 572 C C . LYS A 1 70 ? 6.592 10.166 -26.456 1.00 97.38 70 LYS A C 1
ATOM 574 O O . LYS A 1 70 ? 6.108 10.218 -27.583 1.00 97.38 70 LYS A O 1
ATOM 579 N N . LEU A 1 71 ? 7.753 10.742 -26.144 1.00 96.81 71 LEU A N 1
ATOM 580 C CA . LEU A 1 71 ? 8.595 11.439 -27.125 1.00 96.81 71 LEU A CA 1
ATOM 581 C C . LEU A 1 71 ? 9.164 10.470 -28.171 1.00 96.81 71 LEU A C 1
ATOM 583 O O . LEU A 1 71 ? 9.077 10.760 -29.363 1.00 96.81 71 LEU A O 1
ATOM 587 N N . LEU A 1 72 ? 9.657 9.305 -27.749 1.00 97.31 72 LEU A N 1
ATOM 588 C CA . LEU A 1 72 ? 10.197 8.290 -28.659 1.00 97.31 72 LEU A CA 1
ATOM 589 C C . LEU A 1 72 ? 9.133 7.762 -29.631 1.00 97.31 72 LEU A C 1
ATOM 591 O O . LEU A 1 72 ? 9.390 7.666 -30.828 1.00 97.31 72 LEU A O 1
ATOM 595 N N . ARG A 1 73 ? 7.894 7.527 -29.168 1.00 96.56 73 ARG A N 1
ATOM 596 C CA . ARG A 1 73 ? 6.769 7.164 -30.061 1.00 96.56 73 ARG A CA 1
ATOM 597 C C . ARG A 1 73 ? 6.423 8.250 -31.084 1.00 96.56 73 ARG A C 1
ATOM 599 O O . ARG A 1 73 ? 5.808 7.957 -32.101 1.00 96.56 73 ARG A O 1
ATOM 606 N N . GLN A 1 74 ? 6.797 9.501 -30.818 1.00 96.81 74 GLN A N 1
ATOM 607 C CA . GLN A 1 74 ? 6.667 10.615 -31.763 1.00 96.81 74 GLN A CA 1
ATOM 608 C C . GLN A 1 74 ? 7.874 10.730 -32.712 1.00 96.81 74 GLN A C 1
ATOM 610 O O . GLN A 1 74 ? 7.970 11.716 -33.439 1.00 96.81 74 GLN A O 1
ATOM 615 N N . GLY A 1 75 ? 8.810 9.775 -32.685 1.00 95.94 75 GLY A N 1
ATOM 616 C CA . GLY A 1 75 ? 10.036 9.797 -33.484 1.00 95.94 75 GLY A CA 1
ATOM 617 C C . GLY A 1 75 ? 11.082 10.803 -32.996 1.00 95.94 75 GLY A C 1
ATOM 618 O O . GLY A 1 75 ? 12.009 11.124 -33.736 1.00 95.94 75 GLY A O 1
ATOM 619 N N . LYS A 1 76 ? 10.938 11.340 -31.778 1.00 96.81 76 LYS A N 1
ATOM 620 C CA . LYS A 1 76 ? 11.914 12.268 -31.187 1.00 96.81 76 LYS A CA 1
ATOM 621 C C . LYS A 1 76 ? 13.012 11.492 -30.468 1.00 96.81 76 LYS A C 1
ATOM 623 O O . LYS A 1 76 ? 12.768 10.390 -29.997 1.00 96.81 76 LYS A O 1
ATOM 628 N N . ALA A 1 77 ? 14.195 12.087 -30.345 1.00 95.38 77 ALA A N 1
ATOM 629 C CA . ALA A 1 77 ? 15.290 11.516 -29.565 1.00 95.38 77 ALA A CA 1
ATOM 630 C C . ALA A 1 77 ? 15.017 11.575 -28.049 1.00 95.38 77 ALA A C 1
ATOM 632 O O . ALA A 1 77 ? 14.187 12.363 -27.582 1.00 95.38 77 ALA A O 1
ATOM 633 N N . VAL A 1 78 ? 15.754 10.762 -27.286 1.00 95.31 78 VAL A N 1
ATOM 634 C CA . VAL A 1 78 ? 15.798 10.854 -25.820 1.00 95.31 78 VAL A CA 1
ATOM 635 C C . VAL A 1 78 ? 16.312 12.248 -25.437 1.00 95.31 78 VAL A C 1
ATOM 637 O O . VAL A 1 78 ? 17.358 12.662 -25.942 1.00 95.31 78 VAL A O 1
ATOM 640 N N . PRO A 1 79 ? 15.588 13.006 -24.597 1.00 95.19 79 PRO A N 1
ATOM 641 C CA . PRO A 1 79 ? 16.025 14.338 -24.208 1.00 95.19 79 PRO A CA 1
ATOM 642 C C . PRO A 1 79 ? 17.225 14.264 -23.249 1.00 95.19 79 PRO A C 1
ATOM 644 O O . PRO A 1 79 ? 17.390 13.285 -22.527 1.00 95.19 79 PRO A O 1
ATOM 647 N N . ALA A 1 80 ? 18.055 15.310 -23.219 1.00 93.56 80 ALA A N 1
ATOM 648 C CA . ALA A 1 80 ? 19.253 15.346 -22.373 1.00 93.56 80 ALA A CA 1
ATOM 649 C C . ALA A 1 80 ? 18.939 15.345 -20.863 1.00 93.56 80 ALA A C 1
ATOM 651 O O . ALA A 1 80 ? 19.772 14.928 -20.069 1.00 93.56 80 ALA A O 1
ATOM 652 N N . ASP A 1 81 ? 17.739 15.793 -20.476 1.00 94.12 81 ASP A N 1
ATOM 653 C CA . ASP A 1 81 ? 17.216 15.764 -19.105 1.00 94.12 81 ASP A CA 1
ATOM 654 C C . ASP A 1 81 ? 16.395 14.491 -18.809 1.00 94.12 81 ASP A C 1
ATOM 656 O O . ASP A 1 81 ? 15.570 14.476 -17.892 1.00 94.12 81 ASP A O 1
ATOM 660 N N . ALA A 1 82 ? 16.533 13.438 -19.623 1.00 93.69 82 ALA A N 1
ATOM 661 C CA . ALA A 1 82 ? 15.905 12.156 -19.334 1.00 93.69 82 ALA A CA 1
ATOM 662 C C . ALA A 1 82 ? 16.433 11.594 -18.003 1.00 93.69 82 ALA A C 1
ATOM 664 O O . ALA A 1 82 ? 17.621 11.741 -17.707 1.00 93.69 82 ALA A O 1
ATOM 665 N N . PRO A 1 83 ? 15.570 10.949 -17.199 1.00 95.12 83 PRO A N 1
ATOM 666 C CA . PRO A 1 83 ? 16.035 10.290 -15.990 1.00 95.12 83 PRO A CA 1
ATOM 667 C C . PRO A 1 83 ? 16.941 9.108 -16.364 1.00 95.12 83 PRO A C 1
ATOM 669 O O . PRO A 1 83 ? 16.844 8.567 -17.468 1.00 95.12 83 PRO A O 1
ATOM 672 N N . GLU A 1 84 ? 17.816 8.707 -15.445 1.00 93.69 84 GLU A N 1
ATOM 673 C CA . GLU A 1 84 ? 18.672 7.537 -15.643 1.00 93.69 84 GLU A CA 1
ATOM 674 C C . GLU A 1 84 ? 17.812 6.279 -15.796 1.00 93.69 84 GLU A C 1
ATOM 676 O O . GLU A 1 84 ? 16.984 5.975 -14.938 1.00 93.69 84 GLU A O 1
ATOM 681 N N . LEU A 1 85 ? 18.011 5.558 -16.899 1.00 93.75 85 LEU A N 1
ATOM 682 C CA . LEU A 1 85 ? 17.349 4.286 -17.143 1.00 93.75 85 LEU A CA 1
ATOM 683 C C . LEU A 1 85 ? 18.070 3.195 -16.356 1.00 93.75 85 LEU A C 1
ATOM 685 O O . LEU A 1 85 ? 19.285 3.039 -16.479 1.00 93.75 85 LEU A O 1
ATOM 689 N N . ARG A 1 86 ? 17.322 2.428 -15.566 1.00 93.06 86 ARG A N 1
ATOM 690 C CA . ARG A 1 86 ? 17.892 1.364 -14.727 1.00 93.06 86 ARG A CA 1
ATOM 691 C C . ARG A 1 86 ? 17.791 -0.015 -15.362 1.00 93.06 86 ARG A C 1
ATOM 693 O O . ARG A 1 86 ? 18.423 -0.951 -14.873 1.00 93.06 86 ARG A O 1
ATOM 700 N N . SER A 1 87 ? 17.015 -0.154 -16.436 1.00 88.44 87 SER A N 1
ATOM 701 C CA . SER A 1 87 ? 17.083 -1.339 -17.292 1.00 88.44 87 SER A CA 1
ATOM 702 C C . SER A 1 87 ? 18.398 -1.383 -18.087 1.00 88.44 87 SER A C 1
ATOM 704 O O . SER A 1 87 ? 18.936 -0.351 -18.479 1.00 88.44 87 SER A O 1
ATOM 706 N N . ALA A 1 88 ? 18.889 -2.593 -18.371 1.00 87.75 88 ALA A N 1
ATOM 707 C CA . ALA A 1 88 ? 20.007 -2.822 -19.293 1.00 87.75 88 ALA A CA 1
ATOM 708 C C . ALA A 1 88 ? 19.591 -2.736 -20.778 1.00 87.75 88 ALA A C 1
ATOM 710 O O . ALA A 1 88 ? 20.440 -2.811 -21.668 1.00 87.75 88 ALA A O 1
ATOM 711 N N . ASP A 1 89 ? 18.290 -2.619 -21.050 1.00 89.62 89 ASP A N 1
ATOM 712 C CA . ASP A 1 89 ? 17.743 -2.550 -22.402 1.00 89.62 89 ASP A CA 1
ATOM 713 C C . ASP A 1 89 ? 18.042 -1.197 -23.086 1.00 89.62 89 ASP A C 1
ATOM 715 O O . ASP A 1 89 ? 18.274 -0.185 -22.419 1.00 89.62 89 ASP A O 1
ATOM 719 N N . PRO A 1 90 ? 17.995 -1.119 -24.431 1.00 91.25 90 PRO A N 1
ATOM 720 C CA . PRO A 1 90 ? 18.306 0.111 -25.153 1.00 91.25 90 PRO A CA 1
ATOM 721 C C . PRO A 1 90 ? 17.393 1.289 -24.777 1.00 91.25 90 PRO A C 1
ATOM 723 O O . PRO A 1 90 ? 16.169 1.211 -24.910 1.00 91.25 90 PRO A O 1
ATOM 726 N N . ALA A 1 91 ? 17.997 2.428 -24.423 1.00 93.06 91 ALA A N 1
ATOM 727 C CA . ALA A 1 91 ? 17.293 3.674 -24.090 1.00 93.06 91 ALA A CA 1
ATOM 728 C C . ALA A 1 91 ? 16.544 4.309 -25.280 1.00 93.06 91 ALA A C 1
ATOM 730 O O . ALA A 1 91 ? 15.742 5.222 -25.103 1.00 93.06 91 ALA A O 1
ATOM 731 N N . THR A 1 92 ? 16.792 3.854 -26.506 1.00 93.31 92 THR A N 1
ATOM 732 C CA . THR A 1 92 ? 16.101 4.329 -27.715 1.00 93.31 92 THR A CA 1
ATOM 733 C C . THR A 1 92 ? 14.743 3.662 -27.937 1.00 93.31 92 THR A C 1
ATOM 735 O O . THR A 1 92 ? 13.982 4.110 -28.791 1.00 93.31 92 THR A O 1
ATOM 738 N N . SER A 1 93 ? 14.427 2.612 -27.176 1.00 95.25 93 SER A N 1
ATOM 739 C CA . SER A 1 93 ? 13.186 1.847 -27.292 1.00 95.25 93 SER A CA 1
ATOM 740 C C . SER A 1 93 ? 12.089 2.425 -26.382 1.00 95.25 93 SER A C 1
ATOM 742 O O . SER A 1 93 ? 12.286 2.463 -25.164 1.00 95.25 93 SER A O 1
ATOM 744 N N . PRO A 1 94 ? 10.927 2.865 -26.915 1.00 95.25 94 PRO A N 1
ATOM 745 C CA . PRO A 1 94 ? 9.789 3.293 -26.097 1.00 95.25 94 PRO A CA 1
ATOM 746 C C . PRO A 1 94 ? 9.348 2.243 -25.068 1.00 95.25 94 PRO A C 1
ATOM 748 O O . PRO A 1 94 ? 8.995 2.593 -23.942 1.00 95.25 94 PRO A O 1
ATOM 751 N N . GLU A 1 95 ? 9.399 0.966 -25.441 1.00 94.56 95 GLU A N 1
ATOM 752 C CA . GLU A 1 95 ? 8.946 -0.165 -24.633 1.00 94.56 95 GLU A CA 1
ATOM 753 C C . GLU A 1 95 ? 9.793 -0.345 -23.366 1.00 94.56 95 GLU A C 1
ATOM 755 O O . GLU A 1 95 ? 9.270 -0.776 -22.331 1.00 94.56 95 GLU A O 1
ATOM 760 N N . THR A 1 96 ? 11.078 0.025 -23.424 1.00 95.06 96 THR A N 1
ATOM 761 C CA . THR A 1 96 ? 11.977 0.020 -22.263 1.00 95.06 96 THR A CA 1
ATOM 762 C C . THR A 1 96 ? 11.530 1.050 -21.226 1.00 95.06 96 THR A C 1
ATOM 764 O O . THR A 1 96 ? 11.410 0.742 -20.042 1.00 95.06 96 THR A O 1
ATOM 767 N N . TRP A 1 97 ? 11.196 2.263 -21.668 1.00 96.94 97 TRP A N 1
ATOM 768 C CA . TRP A 1 97 ? 10.694 3.318 -20.783 1.00 96.94 97 TRP A CA 1
ATOM 769 C C . TRP A 1 97 ? 9.305 3.003 -20.223 1.00 96.94 97 TRP A C 1
ATOM 771 O O . TRP A 1 97 ? 8.997 3.373 -19.088 1.00 96.94 97 TRP A O 1
ATOM 781 N N . ASP A 1 98 ? 8.461 2.313 -20.994 1.00 94.94 98 ASP A N 1
ATOM 782 C CA . ASP A 1 98 ? 7.181 1.814 -20.488 1.00 94.94 98 ASP A CA 1
ATOM 783 C C . ASP A 1 98 ? 7.378 0.743 -19.412 1.00 94.94 98 ASP A C 1
ATOM 785 O O . ASP A 1 98 ? 6.665 0.767 -18.412 1.00 94.94 98 ASP A O 1
ATOM 789 N N . LEU A 1 99 ? 8.335 -0.180 -19.591 1.00 94.19 99 LEU A N 1
ATOM 790 C CA . LEU A 1 99 ? 8.687 -1.167 -18.562 1.00 94.19 99 LEU A CA 1
ATOM 791 C C . LEU A 1 99 ? 9.092 -0.482 -17.267 1.00 94.19 99 LEU A C 1
ATOM 793 O O . LEU A 1 99 ? 8.550 -0.805 -16.213 1.00 94.19 99 LEU A O 1
ATOM 797 N N . GLU A 1 100 ? 9.992 0.491 -17.353 1.00 96.12 100 GLU A N 1
ATOM 798 C CA . GLU A 1 100 ? 10.467 1.204 -16.175 1.00 96.12 100 GLU A CA 1
ATOM 799 C C . GLU A 1 100 ? 9.328 1.971 -15.482 1.00 96.12 100 GLU A C 1
ATOM 801 O O . GLU A 1 100 ? 9.156 1.892 -14.264 1.00 96.12 100 GLU A O 1
ATOM 806 N N . ALA A 1 101 ? 8.450 2.615 -16.258 1.00 95.31 101 ALA A N 1
ATOM 807 C CA . ALA A 1 101 ? 7.263 3.278 -15.727 1.00 95.31 101 ALA A CA 1
ATOM 808 C C . ALA A 1 101 ? 6.243 2.311 -15.091 1.00 95.31 101 ALA A C 1
ATOM 810 O O . ALA A 1 101 ? 5.586 2.689 -14.114 1.00 95.31 101 ALA A O 1
ATOM 811 N N . ASP A 1 102 ? 6.076 1.103 -15.634 1.00 92.94 102 ASP A N 1
ATOM 812 C CA . ASP A 1 102 ? 5.222 0.053 -15.064 1.00 92.94 102 ASP A CA 1
ATOM 813 C C . ASP A 1 102 ? 5.814 -0.486 -13.752 1.00 92.94 102 ASP A C 1
ATOM 815 O O . ASP A 1 102 ? 5.086 -0.686 -12.777 1.00 92.94 102 ASP A O 1
ATOM 819 N N . VAL A 1 103 ? 7.138 -0.650 -13.683 1.00 93.69 103 VAL A N 1
ATOM 820 C CA . VAL A 1 103 ? 7.837 -1.046 -12.453 1.00 93.69 103 VAL A CA 1
ATOM 821 C C . VAL A 1 103 ? 7.665 0.015 -11.367 1.00 93.69 103 VAL A C 1
ATOM 823 O O . VAL A 1 103 ? 7.279 -0.321 -10.247 1.00 93.69 103 VAL A O 1
ATOM 826 N N . CYS A 1 104 ? 7.867 1.298 -11.679 1.00 95.38 104 CYS A N 1
ATOM 827 C CA . CYS A 1 104 ? 7.640 2.376 -10.713 1.00 95.38 104 CYS A CA 1
ATOM 828 C C . CYS A 1 104 ? 6.181 2.453 -10.254 1.00 95.38 104 CYS A C 1
ATOM 830 O O . CYS A 1 104 ? 5.908 2.709 -9.087 1.00 95.38 104 CYS A O 1
ATOM 832 N N . GLU A 1 105 ? 5.224 2.212 -11.152 1.00 92.69 105 GLU A N 1
ATOM 833 C CA . GLU A 1 105 ? 3.806 2.147 -10.792 1.00 92.69 105 GLU A CA 1
ATOM 834 C C . GLU A 1 105 ? 3.517 1.044 -9.773 1.00 92.69 105 GLU A C 1
ATOM 836 O O . GLU A 1 105 ? 2.761 1.260 -8.821 1.00 92.69 105 GLU A O 1
ATOM 841 N N . ARG A 1 106 ? 4.160 -0.112 -9.946 1.00 90.44 106 ARG A N 1
ATOM 842 C CA . ARG A 1 106 ? 4.082 -1.209 -8.991 1.00 90.44 106 ARG A CA 1
ATOM 843 C C . ARG A 1 106 ? 4.695 -0.820 -7.648 1.00 90.44 106 ARG A C 1
ATOM 845 O O . ARG A 1 106 ? 4.029 -1.006 -6.635 1.00 90.44 106 ARG A O 1
ATOM 852 N N . VAL A 1 107 ? 5.908 -0.267 -7.627 1.00 92.69 107 VAL A N 1
ATOM 853 C CA . VAL A 1 107 ? 6.570 0.139 -6.373 1.00 92.69 107 VAL A CA 1
ATOM 854 C C . VAL A 1 107 ? 5.755 1.206 -5.631 1.00 92.69 107 VAL A C 1
ATOM 856 O O . VAL A 1 107 ? 5.540 1.069 -4.430 1.00 92.69 107 VAL A O 1
ATOM 859 N N . ASP A 1 108 ? 5.204 2.204 -6.331 1.00 93.81 108 ASP A N 1
ATOM 860 C CA . ASP A 1 108 ? 4.293 3.218 -5.766 1.00 93.81 108 ASP A CA 1
ATOM 861 C C . ASP A 1 108 ? 3.100 2.569 -5.045 1.00 93.81 108 ASP A C 1
ATOM 863 O O . ASP A 1 108 ? 2.826 2.880 -3.887 1.00 93.81 108 ASP A O 1
ATOM 867 N N . ARG A 1 109 ? 2.435 1.583 -5.664 1.00 89.50 109 ARG A N 1
ATOM 868 C CA . ARG A 1 109 ? 1.345 0.842 -5.002 1.00 89.50 109 ARG A CA 1
ATOM 869 C C .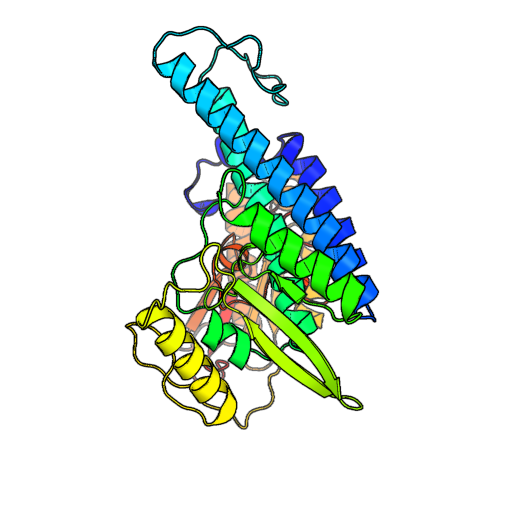 ARG A 1 109 ? 1.795 0.095 -3.755 1.00 89.50 109 ARG A C 1
ATOM 871 O O . ARG A 1 109 ? 1.064 0.053 -2.769 1.00 89.50 109 ARG A O 1
ATOM 878 N N . GLN A 1 110 ? 2.965 -0.530 -3.803 1.00 90.19 110 GLN A N 1
ATOM 879 C CA . GLN A 1 110 ? 3.478 -1.281 -2.663 1.00 90.19 110 GLN A CA 1
ATOM 880 C C . GLN A 1 110 ? 3.786 -0.339 -1.490 1.00 90.19 110 GLN A C 1
ATOM 882 O O . GLN A 1 110 ? 3.400 -0.632 -0.359 1.00 90.19 110 GLN A O 1
ATOM 887 N N . LEU A 1 111 ? 4.392 0.824 -1.762 1.00 94.31 111 LEU A N 1
ATOM 888 C CA . LEU A 1 111 ? 4.632 1.869 -0.763 1.00 94.31 111 LEU A CA 1
ATOM 889 C C . LEU A 1 111 ? 3.314 2.399 -0.180 1.00 94.31 111 LEU A C 1
ATOM 891 O O . LEU A 1 111 ? 3.171 2.490 1.039 1.00 94.31 111 LEU A O 1
ATOM 895 N N . ARG A 1 112 ? 2.307 2.659 -1.021 1.00 93.12 112 ARG A N 1
ATOM 896 C CA . ARG A 1 112 ? 0.967 3.067 -0.564 1.00 93.12 112 ARG A CA 1
ATOM 897 C C . ARG A 1 112 ? 0.272 2.003 0.279 1.00 93.12 112 ARG A C 1
ATOM 899 O O . ARG A 1 112 ? -0.407 2.345 1.236 1.00 93.12 112 ARG A O 1
ATOM 906 N N . SER A 1 113 ? 0.505 0.717 0.024 1.00 91.88 113 SER A N 1
ATOM 907 C CA . SER A 1 113 ? 0.005 -0.349 0.903 1.00 91.88 113 SER A CA 1
ATOM 908 C C . SER A 1 113 ? 0.676 -0.336 2.289 1.00 91.88 113 SER A C 1
ATOM 910 O O . SER A 1 113 ? 0.077 -0.734 3.292 1.00 91.88 113 SER A O 1
ATOM 912 N N . VAL A 1 114 ? 1.911 0.166 2.399 1.00 94.88 114 VAL A N 1
ATOM 913 C CA . VAL A 1 114 ? 2.517 0.459 3.706 1.00 94.88 114 VAL A CA 1
ATOM 914 C C . VAL A 1 114 ? 1.858 1.681 4.355 1.00 94.88 114 VAL A C 1
ATOM 916 O O . VAL A 1 114 ? 1.587 1.635 5.554 1.00 94.88 114 VAL A O 1
ATOM 919 N N . ALA A 1 115 ? 1.515 2.717 3.582 1.00 96.25 115 ALA A N 1
ATOM 920 C CA . ALA A 1 115 ? 0.749 3.868 4.078 1.00 96.25 115 ALA A CA 1
ATOM 921 C C . ALA A 1 115 ? -0.651 3.469 4.568 1.00 96.25 115 ALA A C 1
ATOM 923 O O . ALA A 1 115 ? -1.098 3.931 5.615 1.00 96.25 115 ALA A O 1
ATOM 924 N N . ASP A 1 116 ? -1.320 2.545 3.876 1.00 95.12 116 ASP A N 1
ATOM 925 C CA . ASP A 1 116 ? -2.549 1.937 4.376 1.00 95.12 116 ASP A CA 1
ATOM 926 C C . ASP A 1 116 ? -2.279 1.256 5.720 1.00 95.12 116 ASP A C 1
ATOM 928 O O . ASP A 1 116 ? -3.041 1.419 6.663 1.00 95.12 116 ASP A O 1
ATOM 932 N N . GLY A 1 117 ? -1.166 0.530 5.855 1.00 95.44 117 GLY A N 1
ATOM 933 C CA . GLY A 1 117 ? -0.794 -0.091 7.125 1.00 95.44 117 GLY A CA 1
ATOM 934 C C . GLY A 1 117 ? -0.622 0.914 8.261 1.00 95.44 117 GLY A C 1
ATOM 935 O O . GLY A 1 117 ? -1.068 0.646 9.378 1.00 95.44 117 GLY A O 1
ATOM 936 N N . LEU A 1 118 ? -0.032 2.076 7.966 1.00 97.31 118 LEU A N 1
ATOM 937 C CA . LEU A 1 118 ? 0.035 3.205 8.889 1.00 97.31 118 LEU A CA 1
ATOM 938 C C . LEU A 1 118 ? -1.369 3.660 9.288 1.00 97.31 118 LEU A C 1
ATOM 940 O O . LEU A 1 118 ? -1.652 3.703 10.481 1.00 97.31 118 LEU A O 1
ATOM 944 N N . ALA A 1 119 ? -2.260 3.901 8.322 1.00 96.88 119 ALA A N 1
ATOM 945 C CA . ALA A 1 119 ? -3.647 4.287 8.579 1.00 96.88 119 ALA A CA 1
ATOM 946 C C . ALA A 1 119 ? -4.367 3.283 9.492 1.00 96.88 119 ALA A C 1
ATOM 948 O O . ALA A 1 119 ? -4.908 3.651 10.532 1.00 96.88 119 ALA A O 1
ATOM 949 N N . TRP A 1 120 ? -4.320 1.995 9.148 1.00 95.31 120 TRP A N 1
ATOM 950 C CA . TRP A 1 120 ? -4.906 0.931 9.960 1.00 95.31 120 TRP A CA 1
ATOM 951 C C . TRP A 1 120 ? -4.347 0.935 11.383 1.00 95.31 120 TRP A C 1
ATOM 953 O O . TRP A 1 120 ? -5.106 0.768 12.331 1.00 95.31 120 TRP A O 1
ATOM 963 N N . ARG A 1 121 ? -3.040 1.144 11.549 1.00 94.81 121 ARG A N 1
ATOM 964 C CA . ARG A 1 121 ? -2.388 1.147 12.859 1.00 94.81 121 ARG A CA 1
ATOM 965 C C . ARG A 1 121 ? -2.783 2.351 13.714 1.00 94.81 121 ARG A C 1
ATOM 967 O O . ARG A 1 121 ? -3.113 2.150 14.878 1.00 94.81 121 ARG A O 1
ATOM 974 N N . VAL A 1 122 ? -2.768 3.565 13.162 1.00 95.00 122 VAL A N 1
ATOM 975 C CA . VAL A 1 122 ? -3.099 4.788 13.923 1.00 95.00 122 VAL A CA 1
ATOM 976 C C . VAL A 1 122 ? -4.583 4.870 14.271 1.00 95.00 122 VAL A C 1
ATOM 978 O O . VAL A 1 122 ? -4.937 5.432 15.298 1.00 95.00 122 VAL A O 1
ATOM 981 N N . PHE A 1 123 ? -5.447 4.219 13.485 1.00 94.44 123 PHE A N 1
ATOM 982 C CA . PHE A 1 123 ? -6.854 4.022 13.838 1.00 94.44 123 PHE A CA 1
ATOM 983 C C . PHE A 1 123 ? -7.107 2.797 14.738 1.00 94.44 123 PHE A C 1
ATOM 985 O O . PHE A 1 123 ? -8.245 2.342 14.862 1.00 94.44 123 PHE A O 1
ATOM 992 N N . SER A 1 124 ? -6.073 2.222 15.363 1.00 92.62 124 SER A N 1
ATOM 993 C CA . SER A 1 124 ? -6.177 1.039 16.236 1.00 92.62 124 SER A CA 1
ATOM 994 C C . SER A 1 124 ? -6.895 -0.152 15.588 1.00 92.62 124 SER A C 1
ATOM 996 O O . SER A 1 124 ? -7.604 -0.914 16.243 1.00 92.62 124 SER A O 1
ATOM 998 N N . TYR A 1 125 ? -6.699 -0.324 14.281 1.00 91.69 125 TYR A N 1
ATOM 999 C CA . TYR A 1 125 ? -7.302 -1.357 13.442 1.00 91.69 125 TYR A CA 1
ATOM 1000 C C . TYR A 1 125 ? -8.837 -1.312 13.381 1.00 91.69 125 TYR A C 1
ATOM 1002 O O . TYR A 1 125 ? -9.472 -2.320 13.050 1.00 91.69 125 TYR A O 1
ATOM 1010 N N . ASP A 1 126 ? -9.451 -0.152 13.647 1.00 90.56 126 ASP A N 1
ATOM 1011 C CA . ASP A 1 126 ? -10.895 0.015 13.512 1.00 90.56 126 ASP A CA 1
ATOM 1012 C C . ASP A 1 126 ? -11.322 0.009 12.036 1.00 90.56 126 ASP A C 1
ATOM 1014 O O . ASP A 1 126 ? -11.342 1.021 11.329 1.00 90.56 126 ASP A O 1
ATOM 1018 N N . ARG A 1 127 ? -11.726 -1.174 11.566 1.00 90.62 127 ARG A N 1
ATOM 1019 C CA . ARG A 1 127 ? -12.193 -1.397 10.194 1.00 90.62 127 ARG A CA 1
ATOM 1020 C C . ARG A 1 127 ? -13.389 -0.515 9.816 1.00 90.62 127 ARG A C 1
ATOM 1022 O O . ARG A 1 127 ? -13.580 -0.255 8.628 1.00 90.62 127 ARG A O 1
ATOM 1029 N N . ARG A 1 128 ? -14.193 -0.050 10.780 1.00 91.31 128 ARG A N 1
ATOM 1030 C CA . ARG A 1 128 ? -15.336 0.842 10.517 1.00 91.31 128 ARG A CA 1
ATOM 1031 C C . ARG A 1 128 ? -14.872 2.153 9.901 1.00 91.31 128 ARG A C 1
ATOM 1033 O O . ARG A 1 128 ? -15.466 2.599 8.922 1.00 91.31 128 ARG A O 1
ATOM 1040 N N . VAL A 1 129 ? -13.782 2.708 10.430 1.00 93.06 129 VAL A N 1
ATOM 1041 C CA . VAL A 1 129 ? -13.171 3.947 9.939 1.00 93.06 129 VAL A CA 1
ATOM 1042 C C . VAL A 1 129 ? -12.689 3.761 8.503 1.00 93.06 129 VAL A C 1
ATOM 1044 O O . VAL A 1 129 ? -13.061 4.535 7.624 1.00 93.06 129 VAL A O 1
ATOM 1047 N N . ILE A 1 130 ? -11.956 2.676 8.238 1.00 93.88 130 ILE A N 1
ATOM 1048 C CA . ILE A 1 130 ? -11.438 2.360 6.898 1.00 93.88 130 ILE A CA 1
ATOM 1049 C C . ILE A 1 130 ? -12.581 2.207 5.881 1.00 93.88 130 ILE A C 1
ATOM 1051 O O . ILE A 1 130 ? -12.558 2.797 4.802 1.00 93.88 130 ILE A O 1
ATOM 1055 N N . ILE A 1 131 ? -13.635 1.458 6.222 1.00 91.94 131 ILE A N 1
ATOM 1056 C CA . ILE A 1 131 ? -14.791 1.282 5.328 1.00 91.94 131 ILE A CA 1
ATOM 1057 C C . ILE A 1 131 ? -15.509 2.613 5.083 1.00 91.94 131 ILE A C 1
ATOM 1059 O O . ILE A 1 131 ? -15.888 2.889 3.947 1.00 91.94 131 ILE A O 1
ATOM 1063 N N . ALA A 1 132 ? -15.703 3.436 6.114 1.00 92.81 132 ALA A N 1
ATOM 1064 C CA . ALA A 1 132 ? -16.409 4.705 5.981 1.00 92.81 132 ALA A CA 1
ATOM 1065 C C . ALA A 1 132 ? -15.624 5.730 5.146 1.00 92.81 132 ALA A C 1
ATOM 1067 O O . ALA A 1 132 ? -16.224 6.406 4.312 1.00 92.81 132 ALA A O 1
ATOM 1068 N N . LEU A 1 133 ? -14.300 5.811 5.314 1.00 93.94 133 LEU A N 1
ATOM 1069 C CA . LEU A 1 133 ? -13.447 6.798 4.638 1.00 93.94 133 LEU A CA 1
ATOM 1070 C C . LEU A 1 133 ? -12.947 6.357 3.247 1.00 93.94 133 LEU A C 1
ATOM 1072 O O . LEU A 1 133 ? -12.496 7.193 2.465 1.00 93.94 133 LEU A O 1
ATOM 1076 N N . SER A 1 134 ? -13.087 5.082 2.877 1.00 91.75 134 SER A N 1
ATOM 1077 C CA . SER A 1 134 ? -12.673 4.530 1.567 1.00 91.75 134 SER A CA 1
ATOM 1078 C C . SER A 1 134 ? -13.655 4.762 0.405 1.00 91.75 134 SER A C 1
ATOM 1080 O O . SER A 1 134 ? -13.461 4.241 -0.692 1.00 91.75 134 SER A O 1
ATOM 1082 N N . ARG A 1 135 ? -14.759 5.489 0.624 1.00 88.25 135 ARG A N 1
ATOM 1083 C CA . ARG A 1 135 ? -15.919 5.501 -0.295 1.00 88.25 135 ARG A CA 1
ATOM 1084 C C . ARG A 1 135 ? -15.838 6.503 -1.453 1.00 88.25 135 ARG A C 1
ATOM 1086 O O . ARG A 1 135 ? -16.821 6.661 -2.182 1.00 88.25 135 ARG A O 1
ATOM 1093 N N . ASN A 1 136 ? -14.713 7.186 -1.636 1.00 84.44 136 ASN A N 1
ATOM 1094 C CA . ASN A 1 136 ? -14.464 8.033 -2.801 1.00 84.44 136 ASN A CA 1
ATOM 1095 C C . ASN A 1 136 ? -13.595 7.311 -3.840 1.00 84.44 136 ASN A C 1
ATOM 1097 O O . ASN A 1 136 ? -13.178 6.169 -3.671 1.00 84.44 136 ASN A O 1
ATOM 1101 N N . GLN A 1 137 ? -13.358 7.986 -4.966 1.00 80.75 137 GLN A N 1
ATOM 1102 C CA . GLN A 1 137 ? -12.374 7.521 -5.935 1.00 80.75 137 GLN A CA 1
ATOM 1103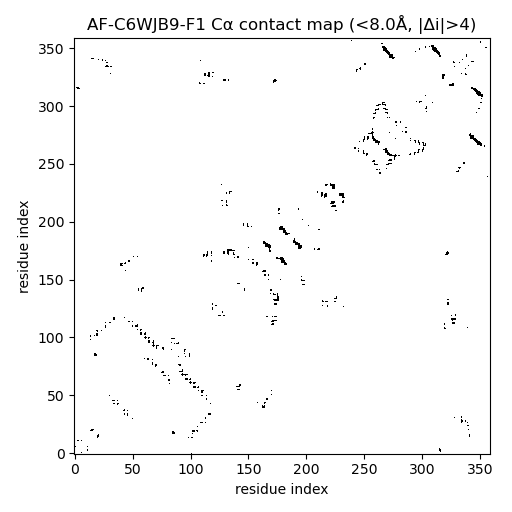 C C . GLN A 1 137 ? -10.971 7.608 -5.334 1.00 80.75 137 GLN A C 1
ATOM 1105 O O . GLN A 1 137 ? -10.662 8.543 -4.599 1.00 80.75 137 GLN A O 1
ATOM 1110 N N . HIS A 1 138 ? -10.137 6.633 -5.682 1.00 77.62 138 HIS A N 1
ATOM 1111 C CA . HIS A 1 138 ? -8.750 6.571 -5.246 1.00 77.62 138 HIS A CA 1
ATOM 1112 C C . HIS A 1 138 ? -7.979 7.834 -5.677 1.00 77.62 138 HIS A C 1
ATOM 1114 O O . HIS A 1 138 ? -8.126 8.263 -6.830 1.00 77.62 138 HIS A O 1
ATOM 1120 N N . PRO A 1 139 ? -7.125 8.408 -4.809 1.00 75.56 139 PRO A N 1
ATOM 1121 C CA . PRO A 1 139 ? -6.325 9.572 -5.164 1.00 75.56 139 PRO A CA 1
ATOM 1122 C C . PRO A 1 139 ? -5.349 9.243 -6.302 1.00 75.56 139 PRO A C 1
ATOM 1124 O O . PRO A 1 139 ? -4.698 8.199 -6.324 1.00 75.56 139 PRO A O 1
ATOM 1127 N N . GLY A 1 140 ? -5.253 10.123 -7.300 1.00 83.06 140 GLY A N 1
ATOM 1128 C CA . GLY A 1 140 ? -4.223 10.010 -8.337 1.00 83.06 140 GLY A CA 1
ATOM 1129 C C . GLY A 1 140 ? -2.804 10.250 -7.787 1.00 83.06 140 GLY A C 1
ATOM 1130 O O . GLY A 1 140 ? -2.650 10.549 -6.600 1.00 83.06 140 GLY A O 1
ATOM 1131 N N . PRO A 1 141 ? -1.767 10.182 -8.645 1.00 84.31 141 PRO A N 1
ATOM 1132 C CA . PRO A 1 141 ? -0.390 10.510 -8.264 1.00 84.31 141 PRO A CA 1
ATOM 1133 C C . PRO A 1 141 ? -0.296 11.855 -7.533 1.00 84.31 141 PRO A C 1
ATOM 1135 O O . PRO A 1 141 ? -0.983 12.804 -7.911 1.00 84.31 141 PRO A O 1
ATOM 1138 N N . MET A 1 142 ? 0.540 11.928 -6.498 1.00 87.12 142 MET A N 1
ATOM 1139 C CA . MET A 1 142 ? 0.776 13.138 -5.702 1.00 87.12 142 MET A CA 1
ATOM 1140 C C . MET A 1 142 ? 1.816 14.051 -6.349 1.00 87.12 142 MET A C 1
ATOM 1142 O O . MET A 1 142 ? 1.676 15.274 -6.301 1.00 87.12 142 MET A O 1
ATOM 1146 N N . ALA A 1 143 ? 2.831 13.466 -6.989 1.00 83.06 143 ALA A N 1
ATOM 1147 C CA . ALA A 1 143 ? 3.849 14.219 -7.708 1.00 83.06 143 ALA A CA 1
ATOM 1148 C C . ALA A 1 143 ? 3.213 15.161 -8.746 1.00 83.06 143 ALA A C 1
ATOM 1150 O O . ALA A 1 143 ? 2.374 14.759 -9.559 1.00 83.06 143 ALA A O 1
ATOM 1151 N N . GLY A 1 144 ? 3.604 16.436 -8.702 1.00 78.88 144 GLY A N 1
ATOM 1152 C CA . GLY A 1 144 ? 3.092 17.479 -9.594 1.00 78.88 144 GLY A CA 1
ATOM 1153 C C . GLY A 1 144 ? 1.704 18.038 -9.245 1.00 78.88 144 GLY A C 1
ATOM 1154 O O . GLY A 1 144 ? 1.220 18.920 -9.960 1.00 78.88 144 GLY A O 1
ATOM 1155 N N . LYS A 1 145 ? 1.049 17.594 -8.159 1.00 81.81 145 LYS A N 1
ATOM 1156 C CA . LYS A 1 145 ? -0.187 18.233 -7.672 1.00 81.81 145 LYS A CA 1
ATOM 1157 C C . LYS A 1 145 ? 0.127 19.592 -7.043 1.00 81.81 145 LYS A C 1
ATOM 1159 O O . LYS A 1 145 ? 0.932 19.693 -6.123 1.00 81.81 145 LYS A O 1
ATOM 1164 N N . LYS A 1 146 ? -0.597 20.637 -7.464 1.00 74.94 146 LYS A N 1
ATOM 1165 C CA . LYS A 1 146 ? -0.473 21.995 -6.896 1.00 74.94 146 LYS A CA 1
ATOM 1166 C C . LYS A 1 146 ? -0.784 22.064 -5.388 1.00 74.94 146 LYS A C 1
ATOM 1168 O O . LYS A 1 146 ? -0.252 22.937 -4.716 1.00 74.94 146 LYS A O 1
ATOM 1173 N N . GLY A 1 147 ? -1.637 21.171 -4.874 1.00 79.19 147 GLY A N 1
ATOM 1174 C CA . GLY A 1 147 ? -2.069 21.150 -3.466 1.00 79.19 147 GLY A CA 1
ATOM 1175 C C . GLY A 1 147 ? -1.069 20.524 -2.489 1.00 79.19 147 GLY A C 1
ATOM 1176 O O . GLY A 1 147 ? -1.085 20.867 -1.311 1.00 79.19 147 GLY A O 1
ATOM 1177 N N . LEU A 1 148 ? -0.137 19.696 -2.974 1.00 84.38 148 LEU A N 1
ATOM 1178 C CA . LEU A 1 148 ? 0.755 18.908 -2.120 1.00 84.38 148 LEU A CA 1
ATOM 1179 C C . LEU A 1 148 ? 1.632 19.774 -1.203 1.00 84.38 148 LEU A C 1
ATOM 1181 O O . LEU A 1 148 ? 1.888 19.411 -0.060 1.00 84.38 148 LEU A O 1
ATOM 1185 N N . ALA A 1 149 ? 2.097 20.929 -1.687 1.00 85.38 149 ALA A N 1
ATOM 1186 C CA . ALA A 1 149 ? 2.908 21.837 -0.876 1.00 85.38 149 ALA A CA 1
ATOM 1187 C C . ALA A 1 149 ? 2.127 22.383 0.331 1.00 85.38 149 ALA A C 1
ATOM 1189 O O . ALA A 1 149 ? 2.681 22.470 1.423 1.00 85.38 149 ALA A O 1
ATOM 1190 N N . ALA A 1 150 ? 0.840 22.698 0.146 1.00 86.06 150 ALA A N 1
ATOM 1191 C CA . ALA A 1 150 ? -0.028 23.168 1.221 1.00 86.06 150 ALA A CA 1
ATOM 1192 C C . ALA A 1 150 ? -0.341 22.047 2.223 1.00 86.06 150 ALA A C 1
ATOM 1194 O O . ALA A 1 150 ? -0.279 22.273 3.425 1.00 86.06 150 ALA A O 1
ATOM 1195 N N . GLU A 1 151 ? -0.601 20.827 1.743 1.00 87.56 151 GLU A N 1
ATOM 1196 C CA . GLU A 1 151 ? -0.823 19.656 2.604 1.00 87.56 151 GLU A CA 1
ATOM 1197 C C . GLU A 1 151 ? 0.413 19.313 3.446 1.00 87.56 151 GLU A C 1
ATOM 1199 O O . GLU A 1 151 ? 0.305 19.033 4.639 1.00 87.56 151 GLU A O 1
ATOM 1204 N N . ARG A 1 152 ? 1.611 19.387 2.853 1.00 90.00 152 ARG A N 1
ATOM 1205 C CA . ARG A 1 152 ? 2.869 19.176 3.582 1.00 90.00 152 ARG A CA 1
ATOM 1206 C C . ARG A 1 152 ? 3.124 20.267 4.613 1.00 90.00 152 ARG A C 1
ATOM 1208 O O . ARG A 1 152 ? 3.501 19.941 5.733 1.00 90.00 152 ARG A O 1
ATOM 1215 N N . ALA A 1 153 ? 2.916 21.531 4.243 1.00 89.06 153 ALA A N 1
ATOM 1216 C CA . ALA A 1 153 ? 3.044 22.649 5.172 1.00 89.06 153 ALA A CA 1
ATOM 1217 C C . ALA A 1 153 ? 2.096 22.476 6.363 1.00 89.06 153 ALA A C 1
ATOM 1219 O O . ALA A 1 153 ? 2.546 22.546 7.498 1.00 89.06 153 ALA A O 1
ATOM 1220 N N . PHE A 1 154 ? 0.835 22.113 6.107 1.00 90.44 154 PHE A N 1
ATOM 1221 C CA . PHE A 1 154 ? -0.149 21.835 7.151 1.00 90.44 154 PHE A CA 1
ATOM 1222 C C . PHE A 1 154 ? 0.343 20.785 8.155 1.00 90.44 154 PHE A C 1
ATOM 1224 O O . PHE A 1 154 ? 0.289 21.022 9.355 1.00 90.44 154 PHE A O 1
ATOM 1231 N N . VAL A 1 155 ? 0.879 19.653 7.686 1.00 91.94 155 VAL A N 1
ATOM 1232 C CA . VAL A 1 155 ? 1.412 18.598 8.569 1.00 91.94 155 VAL A CA 1
ATOM 1233 C C . VAL A 1 155 ? 2.621 19.072 9.375 1.00 91.94 155 VAL A C 1
ATOM 1235 O O . VAL A 1 155 ? 2.718 18.765 10.561 1.00 91.94 155 VAL A O 1
ATOM 1238 N N . ILE A 1 156 ? 3.540 19.809 8.746 1.00 92.94 156 ILE A N 1
ATOM 1239 C CA . ILE A 1 156 ? 4.750 20.322 9.403 1.00 92.94 156 ILE A CA 1
ATOM 1240 C C . ILE A 1 156 ? 4.390 21.359 10.467 1.00 92.94 156 ILE A C 1
ATOM 1242 O O . ILE A 1 156 ? 4.895 21.286 11.585 1.00 92.94 156 ILE A O 1
ATOM 1246 N N . ASP A 1 157 ? 3.519 22.309 10.130 1.00 92.19 157 ASP A N 1
ATOM 1247 C CA . ASP A 1 157 ? 3.084 23.362 11.042 1.00 92.19 157 ASP A CA 1
ATOM 1248 C C . ASP A 1 157 ? 2.342 22.758 12.237 1.00 92.19 157 ASP A C 1
ATOM 1250 O O . ASP A 1 157 ? 2.632 23.108 13.376 1.00 92.19 157 ASP A O 1
ATOM 1254 N N . TRP A 1 158 ? 1.474 21.766 12.016 1.00 92.06 158 TRP A N 1
ATOM 1255 C CA . TRP A 1 158 ? 0.776 21.110 13.121 1.00 92.06 158 TRP A CA 1
ATOM 1256 C C . TRP A 1 158 ? 1.661 20.267 14.025 1.00 92.06 158 TRP A C 1
ATOM 1258 O O . TRP A 1 158 ? 1.468 20.262 15.243 1.00 92.06 158 TRP A O 1
ATOM 1268 N N . TRP A 1 159 ? 2.657 19.594 13.456 1.00 93.56 159 TRP A N 1
ATOM 1269 C CA . TRP A 1 159 ? 3.657 18.918 14.265 1.00 93.56 159 TRP A CA 1
ATOM 1270 C C . TRP A 1 159 ? 4.464 19.918 15.099 1.00 93.56 159 TRP A C 1
ATOM 1272 O O . TRP A 1 159 ? 4.604 19.740 16.306 1.00 93.56 159 TRP A O 1
ATOM 1282 N N . ARG A 1 160 ? 4.943 21.002 14.478 1.00 92.94 160 ARG A N 1
ATOM 1283 C CA . ARG A 1 160 ? 5.748 22.035 15.143 1.00 92.94 160 ARG A CA 1
ATOM 1284 C C . ARG A 1 160 ? 4.978 22.751 16.253 1.00 92.94 160 ARG A C 1
ATOM 1286 O O . ARG A 1 160 ? 5.541 22.983 17.319 1.00 92.94 160 ARG A O 1
ATOM 1293 N N . ASP A 1 161 ? 3.728 23.120 15.991 1.00 91.94 161 ASP A N 1
ATOM 1294 C CA . ASP A 1 161 ? 2.971 24.031 16.851 1.00 91.94 161 ASP A CA 1
ATOM 1295 C C . ASP A 1 161 ? 2.166 23.279 17.927 1.00 91.94 161 ASP A C 1
ATOM 1297 O O . ASP A 1 161 ? 2.002 23.787 19.036 1.00 91.94 161 ASP A O 1
ATOM 1301 N N . GLU A 1 162 ? 1.686 22.060 17.636 1.00 88.75 162 GLU A N 1
ATOM 1302 C CA . GLU A 1 162 ? 0.857 21.273 18.563 1.00 88.75 162 GLU A CA 1
ATOM 1303 C C . GLU A 1 162 ? 1.496 19.955 19.031 1.00 88.75 162 GLU A C 1
ATOM 1305 O O . GLU A 1 162 ? 0.974 19.338 19.962 1.00 88.75 162 GLU A O 1
ATOM 1310 N N . GLY A 1 163 ? 2.586 19.490 18.407 1.00 90.25 163 GLY A N 1
ATOM 1311 C CA . GLY A 1 163 ? 3.194 18.187 18.713 1.00 90.25 163 GLY A CA 1
ATOM 1312 C C . GLY A 1 163 ? 2.277 17.002 18.393 1.00 90.25 163 GLY A C 1
ATOM 1313 O O . GLY A 1 163 ? 2.368 15.951 19.027 1.00 90.25 163 GLY A O 1
ATOM 1314 N N . ARG A 1 164 ? 1.333 17.178 17.457 1.00 91.06 164 ARG A N 1
ATOM 1315 C CA . ARG A 1 164 ? 0.307 16.177 17.130 1.00 91.06 164 ARG A CA 1
ATOM 1316 C C . ARG A 1 164 ? 0.584 15.502 15.805 1.00 91.06 164 ARG A C 1
ATOM 1318 O O . ARG A 1 164 ? 0.876 16.159 14.808 1.00 91.06 164 ARG A O 1
ATOM 1325 N N . PHE A 1 165 ? 0.409 14.184 15.778 1.00 95.38 165 PHE A N 1
ATOM 1326 C CA . PHE A 1 165 ? 0.485 13.432 14.535 1.00 95.38 165 PHE A CA 1
ATOM 1327 C C . PHE A 1 165 ? -0.731 13.714 13.642 1.00 95.38 165 PHE A C 1
ATOM 1329 O O . PHE A 1 165 ? -1.880 13.753 14.096 1.00 95.38 165 PHE A O 1
ATOM 1336 N N . VAL A 1 166 ? -0.451 13.866 12.349 1.00 96.88 166 VAL A N 1
ATOM 1337 C CA . VAL A 1 166 ? -1.423 14.149 11.296 1.00 96.88 166 VAL A CA 1
ATOM 1338 C C . VAL A 1 166 ? -1.191 13.168 10.155 1.00 96.88 166 VAL A C 1
ATOM 1340 O O . VAL A 1 166 ? -0.149 13.206 9.502 1.00 96.88 166 VAL A O 1
ATOM 1343 N N . LEU A 1 167 ? -2.166 12.303 9.895 1.00 97.12 167 LEU A N 1
ATOM 1344 C CA . LEU A 1 167 ? -2.142 11.356 8.788 1.00 97.12 167 LEU A CA 1
ATOM 1345 C C . LEU A 1 167 ? -2.592 12.037 7.494 1.00 97.12 167 LEU A C 1
ATOM 1347 O O . LEU A 1 167 ? -3.724 12.514 7.426 1.00 97.12 167 LEU A O 1
ATOM 1351 N N . LEU A 1 168 ? -1.754 12.010 6.458 1.00 95.94 168 LEU A N 1
ATOM 1352 C CA . LEU A 1 168 ? -2.114 12.452 5.106 1.00 95.94 168 LEU A CA 1
ATOM 1353 C C . LEU A 1 168 ? -2.904 11.365 4.378 1.00 95.94 168 LEU A C 1
ATOM 1355 O O . LEU A 1 168 ? -2.393 10.270 4.143 1.00 95.94 168 LEU A O 1
ATOM 1359 N N . HIS A 1 169 ? -4.136 11.666 3.969 1.00 94.25 169 HIS A N 1
ATOM 1360 C CA . HIS A 1 169 ? -4.993 10.693 3.280 1.00 94.25 169 HIS A CA 1
ATOM 1361 C C . HIS A 1 169 ? -4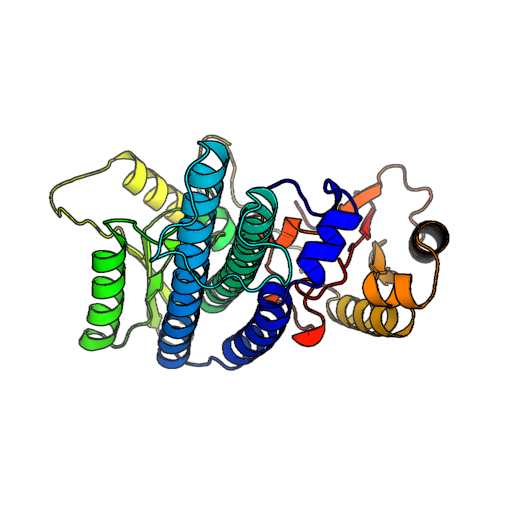.512 10.429 1.861 1.00 94.25 169 HIS A C 1
ATOM 1363 O O . HIS A 1 169 ? -4.527 9.283 1.418 1.00 94.25 169 HIS A O 1
ATOM 1369 N N . ASP A 1 170 ? -3.996 11.461 1.192 1.00 91.50 170 ASP A N 1
ATOM 1370 C CA . ASP A 1 170 ? -3.509 11.405 -0.190 1.00 91.50 170 ASP A CA 1
ATOM 1371 C C . ASP A 1 170 ? -2.310 10.443 -0.363 1.00 91.50 170 ASP A C 1
ATOM 1373 O O . ASP A 1 170 ? -2.060 9.940 -1.465 1.00 91.50 170 ASP A O 1
ATOM 1377 N N . LEU A 1 171 ? -1.602 10.135 0.736 1.00 94.19 171 LEU A N 1
ATOM 1378 C CA . LEU A 1 171 ? -0.537 9.127 0.809 1.00 94.19 171 LEU A CA 1
ATOM 1379 C C . LEU A 1 171 ? -1.084 7.690 0.850 1.00 94.19 171 LEU A C 1
ATOM 1381 O O . LEU A 1 171 ? -0.409 6.756 0.420 1.00 94.19 171 LEU A O 1
ATOM 1385 N N . THR A 1 172 ? -2.306 7.506 1.340 1.00 94.06 172 THR A N 1
ATOM 1386 C CA . THR A 1 172 ? -2.964 6.201 1.456 1.00 94.06 172 THR A CA 1
ATOM 1387 C C . THR A 1 172 ? -3.754 5.857 0.194 1.00 94.06 172 THR A C 1
ATOM 1389 O O . THR A 1 172 ? -4.027 6.697 -0.665 1.00 94.06 172 THR A O 1
ATOM 1392 N N . SER A 1 173 ? -4.119 4.589 0.075 1.00 91.00 173 SER A N 1
ATOM 1393 C CA . SER A 1 173 ? -5.080 4.077 -0.897 1.00 91.00 173 SER A CA 1
ATOM 1394 C C . SER A 1 173 ? -6.443 3.795 -0.257 1.00 91.00 173 SER A C 1
ATOM 1396 O O . SER A 1 173 ? -7.445 3.721 -0.971 1.00 91.00 173 SER A O 1
ATOM 1398 N N . CYS A 1 174 ? -6.496 3.632 1.070 1.00 92.50 174 CYS A N 1
ATOM 1399 C CA . CYS A 1 174 ? -7.699 3.264 1.813 1.00 92.50 174 CYS A CA 1
ATOM 1400 C C . CYS A 1 174 ? -8.496 4.446 2.391 1.00 92.50 174 CYS A C 1
ATOM 1402 O O . CYS A 1 174 ? -9.684 4.278 2.671 1.00 92.50 174 CYS A O 1
ATOM 1404 N N . LEU A 1 175 ? -7.905 5.636 2.536 1.00 93.88 175 LEU A N 1
ATOM 1405 C CA . LEU A 1 175 ? -8.599 6.840 2.997 1.00 93.88 175 LEU A CA 1
ATOM 1406 C C . LEU A 1 175 ? -8.745 7.819 1.838 1.00 93.88 175 LEU A C 1
ATOM 1408 O O . LEU A 1 175 ? -7.773 8.244 1.227 1.00 93.88 175 LEU A O 1
ATOM 1412 N N . THR A 1 176 ? -9.989 8.139 1.499 1.00 91.12 176 THR A N 1
ATOM 1413 C CA . THR A 1 176 ? -10.325 8.894 0.280 1.00 91.12 176 THR A CA 1
ATOM 1414 C C . THR A 1 176 ? -11.315 10.034 0.547 1.00 91.12 176 THR A C 1
ATOM 1416 O O . THR A 1 176 ? -11.727 10.744 -0.374 1.00 91.12 176 THR A O 1
ATOM 1419 N N . ILE A 1 177 ? -11.755 10.191 1.798 1.00 89.94 177 ILE A N 1
ATOM 1420 C CA . ILE A 1 177 ? -12.669 11.241 2.251 1.00 89.94 177 ILE A CA 1
ATOM 1421 C C . ILE A 1 177 ? -11.922 12.114 3.256 1.00 89.94 177 ILE A C 1
ATOM 1423 O O . ILE A 1 177 ? -11.627 11.649 4.352 1.00 89.94 177 ILE A O 1
ATOM 1427 N N . GLY A 1 178 ? -11.728 13.384 2.893 1.00 89.38 178 GLY A N 1
ATOM 1428 C CA . GLY A 1 178 ? -10.853 14.316 3.605 1.00 89.38 178 GLY A CA 1
ATOM 1429 C C . GLY A 1 178 ? -9.413 14.242 3.107 1.00 89.38 178 GLY A C 1
ATOM 1430 O O . GLY A 1 178 ? -9.049 13.311 2.390 1.00 89.38 178 GLY A O 1
ATOM 1431 N N . ASP A 1 179 ? -8.629 15.252 3.474 1.00 90.81 179 ASP A N 1
ATOM 1432 C CA . ASP A 1 179 ? -7.235 15.389 3.039 1.00 90.81 179 ASP A CA 1
ATOM 1433 C C . ASP A 1 179 ? -6.271 14.912 4.133 1.00 90.81 179 ASP A C 1
ATOM 1435 O O . ASP A 1 179 ? -5.216 14.340 3.847 1.00 90.81 179 ASP A O 1
ATOM 1439 N N . ALA A 1 180 ? -6.647 15.099 5.403 1.00 94.50 180 ALA A N 1
ATOM 1440 C CA . ALA A 1 180 ? -5.852 14.656 6.539 1.00 94.50 180 ALA A CA 1
ATOM 1441 C C . ALA A 1 180 ? -6.694 14.327 7.778 1.00 94.50 180 ALA A C 1
ATOM 1443 O O . ALA A 1 180 ? -7.818 14.799 7.935 1.00 94.50 180 ALA A O 1
ATOM 1444 N N . THR A 1 181 ? -6.130 13.559 8.709 1.00 96.00 181 THR A N 1
ATOM 1445 C CA . THR A 1 181 ? -6.699 13.359 10.050 1.00 96.00 181 THR A CA 1
ATOM 1446 C C . THR A 1 181 ? -5.652 13.634 11.113 1.00 96.00 181 THR A C 1
ATOM 1448 O O . THR A 1 181 ? -4.583 13.037 11.054 1.00 96.00 181 THR A O 1
ATOM 1451 N N . SER A 1 182 ? -5.951 14.481 12.099 1.00 95.38 182 SER A N 1
ATOM 1452 C CA . SER A 1 182 ? -5.116 14.576 13.301 1.00 95.38 182 SER A CA 1
ATOM 1453 C C . SER A 1 182 ? -5.624 13.722 14.433 1.00 95.38 182 SER A C 1
ATOM 1455 O O . SER A 1 182 ? -6.819 13.445 14.546 1.00 95.38 182 SER A O 1
ATOM 1457 N N . PHE A 1 183 ? -4.680 13.365 15.292 1.00 94.50 183 PHE A N 1
ATOM 1458 C CA . PHE A 1 183 ? -4.902 12.531 16.452 1.00 94.50 183 PHE A CA 1
ATOM 1459 C C . PHE A 1 183 ? -4.534 13.318 17.703 1.00 94.50 183 PHE A C 1
ATOM 1461 O O . PHE A 1 183 ? -3.439 13.872 17.813 1.00 94.50 183 PHE A O 1
ATOM 1468 N N . LYS A 1 184 ? -5.471 13.377 18.646 1.00 91.00 184 LYS A N 1
ATOM 1469 C CA . LYS A 1 184 ? -5.266 13.949 19.973 1.00 91.00 184 LYS A CA 1
ATOM 1470 C C . LYS A 1 184 ? -5.415 12.838 20.997 1.00 91.00 184 LYS A C 1
ATOM 1472 O O . LYS A 1 184 ? -6.481 12.239 21.098 1.00 91.00 184 LYS A O 1
ATOM 1477 N N . GLU A 1 185 ? -4.366 12.585 21.763 1.00 86.69 185 GLU A N 1
ATOM 1478 C CA . GLU A 1 185 ? -4.405 11.602 22.844 1.00 86.69 185 GLU A CA 1
ATOM 1479 C C . GLU A 1 185 ? -5.304 12.089 23.990 1.00 86.69 185 GLU A C 1
ATOM 1481 O O . GLU A 1 185 ? -5.226 13.245 24.420 1.00 86.69 185 GLU A O 1
ATOM 1486 N N . ILE A 1 186 ? -6.170 11.199 24.480 1.00 87.81 186 ILE A N 1
ATOM 1487 C CA . ILE A 1 186 ? -7.025 11.403 25.652 1.00 87.81 186 ILE A CA 1
ATOM 1488 C C . ILE A 1 186 ? -6.926 10.163 26.537 1.00 87.81 186 ILE A C 1
ATOM 1490 O O . ILE A 1 186 ? -7.606 9.159 26.329 1.00 87.81 186 ILE A O 1
ATOM 1494 N N . GLY A 1 187 ? -6.061 10.230 27.550 1.00 84.88 187 GLY A N 1
ATOM 1495 C CA . GLY A 1 187 ? -5.771 9.076 28.400 1.00 84.88 187 GLY A CA 1
ATOM 1496 C C . GLY A 1 187 ? -5.153 7.938 27.584 1.00 84.88 187 GLY A C 1
ATOM 1497 O O . GLY A 1 187 ? -4.094 8.119 26.996 1.00 84.88 187 GLY A O 1
ATOM 1498 N N . ASN A 1 188 ? -5.827 6.785 27.542 1.00 77.94 188 ASN A N 1
ATOM 1499 C CA . ASN A 1 188 ? -5.411 5.617 26.748 1.00 77.94 188 ASN A CA 1
ATOM 1500 C C . ASN A 1 188 ? -6.122 5.530 25.383 1.00 77.94 188 ASN A C 1
ATOM 1502 O O . ASN A 1 188 ? -5.969 4.537 24.671 1.00 77.94 188 ASN A O 1
ATOM 1506 N N . GLU A 1 189 ? -6.939 6.526 25.047 1.00 84.50 189 GLU A N 1
ATOM 1507 C CA . GLU A 1 189 ? -7.684 6.617 23.793 1.00 84.50 189 GLU A CA 1
ATOM 1508 C C . GLU A 1 189 ? -7.192 7.808 22.960 1.00 84.50 189 GLU A C 1
ATOM 1510 O O . GLU A 1 189 ? -6.320 8.574 23.375 1.00 84.50 189 GLU A O 1
ATOM 1515 N N . TYR A 1 190 ? -7.755 7.969 21.765 1.00 86.19 190 TYR A N 1
ATOM 1516 C CA . TYR A 1 190 ? -7.503 9.125 20.918 1.00 86.19 190 TYR A CA 1
ATOM 1517 C C . TYR A 1 190 ? -8.811 9.680 20.355 1.00 86.19 190 TYR A C 1
ATOM 1519 O O . TYR A 1 190 ? -9.753 8.944 20.058 1.00 86.19 190 TYR A O 1
ATOM 1527 N N . GLU A 1 191 ? -8.836 10.989 20.144 1.00 90.69 191 GLU A N 1
ATOM 1528 C CA . GLU A 1 191 ? -9.804 11.647 19.278 1.00 90.69 191 GLU A CA 1
ATOM 1529 C C . GLU A 1 191 ? -9.178 11.874 17.903 1.00 90.69 191 GLU A C 1
ATOM 1531 O O . GLU A 1 191 ? -8.049 12.359 17.793 1.00 90.69 191 GLU A O 1
ATOM 1536 N N . ALA A 1 192 ? -9.926 11.530 16.856 1.00 93.12 192 ALA A N 1
ATOM 1537 C CA . ALA A 1 192 ? -9.540 11.757 15.472 1.00 93.12 192 ALA A CA 1
ATOM 1538 C C . ALA A 1 192 ? -10.371 12.890 14.864 1.00 93.12 192 ALA A C 1
ATOM 1540 O O . ALA A 1 192 ? -11.602 12.864 14.917 1.00 93.12 192 ALA A O 1
ATOM 1541 N N . TYR A 1 193 ? -9.695 13.856 14.247 1.00 92.50 193 TYR A N 1
ATOM 1542 C CA . TYR A 1 193 ? -10.315 15.028 13.633 1.00 92.50 193 TYR A CA 1
ATOM 1543 C C . TYR A 1 193 ? -10.009 15.051 12.143 1.00 92.50 193 TYR A C 1
ATOM 1545 O O . TYR A 1 193 ? -8.842 15.004 11.764 1.00 92.50 193 TYR A O 1
ATOM 1553 N N . LEU A 1 194 ? -11.041 15.118 11.304 1.00 92.19 194 LEU A N 1
ATOM 1554 C CA . LEU A 1 194 ? -10.898 15.128 9.851 1.00 92.19 194 LEU A CA 1
ATOM 1555 C C . LEU A 1 194 ? -10.717 16.556 9.324 1.00 92.19 194 LEU A C 1
ATOM 1557 O O . LEU A 1 194 ? -11.460 17.457 9.711 1.00 92.19 194 LEU A O 1
ATOM 1561 N N . HIS A 1 195 ? -9.763 16.742 8.412 1.00 90.50 195 HIS A N 1
ATOM 1562 C CA . HIS A 1 195 ? -9.391 18.043 7.857 1.00 90.50 195 HIS A CA 1
ATOM 1563 C C . HIS A 1 195 ? -9.539 18.070 6.350 1.00 90.50 195 HIS A C 1
ATOM 1565 O O . HIS A 1 195 ? -9.211 17.114 5.645 1.00 90.50 195 HIS A O 1
ATOM 1571 N N . GLU A 1 196 ? -10.008 19.218 5.883 1.00 88.31 196 GLU A N 1
ATOM 1572 C CA . GLU A 1 196 ? -10.022 19.608 4.484 1.00 88.31 196 GLU A CA 1
ATOM 1573 C C . GLU A 1 196 ? -9.026 20.758 4.310 1.00 88.31 196 GLU A C 1
ATOM 1575 O O . GLU A 1 196 ? -9.244 21.858 4.827 1.00 88.31 196 GLU A O 1
ATOM 1580 N N . ILE A 1 197 ? -7.936 20.513 3.594 1.00 85.25 197 ILE A N 1
ATOM 1581 C CA . ILE A 1 197 ? -6.835 21.452 3.417 1.00 85.25 197 ILE A CA 1
ATOM 1582 C C . ILE A 1 197 ? -7.069 22.203 2.112 1.00 85.25 197 ILE A C 1
ATOM 1584 O O . ILE A 1 197 ? -6.922 21.683 1.007 1.00 85.25 197 ILE A O 1
ATOM 1588 N N . LYS A 1 198 ? -7.437 23.477 2.227 1.00 73.75 198 LYS A N 1
ATOM 1589 C CA . LYS A 1 198 ? -7.706 24.322 1.063 1.00 73.75 198 LYS A CA 1
ATOM 1590 C C . LYS A 1 198 ? -6.562 25.283 0.813 1.00 73.75 198 LYS A C 1
ATOM 1592 O O . LYS A 1 198 ? -6.067 25.931 1.725 1.00 73.75 198 LYS A O 1
ATOM 1597 N N . SER A 1 199 ? -6.239 25.459 -0.463 1.00 64.81 199 SER A N 1
ATOM 1598 C CA . SER A 1 199 ? -5.403 26.570 -0.931 1.00 64.81 199 SER A CA 1
ATOM 1599 C C . SER A 1 199 ? -6.145 27.916 -0.908 1.00 64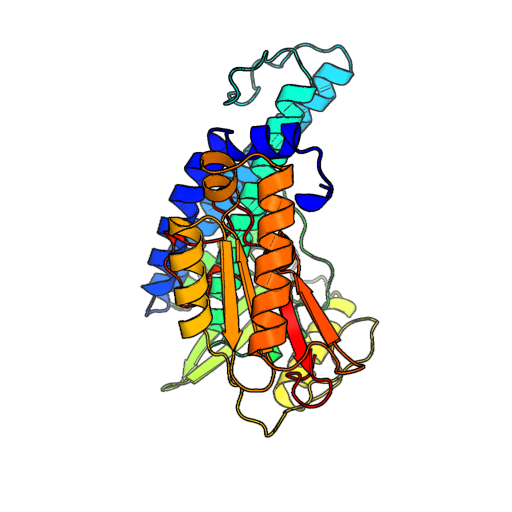.81 199 SER A C 1
ATOM 1601 O O . SER A 1 199 ? -5.497 28.953 -0.833 1.00 64.81 199 SER A O 1
ATOM 1603 N N . ASP A 1 200 ? -7.486 27.904 -0.939 1.00 64.88 200 ASP A N 1
ATOM 1604 C CA . ASP A 1 200 ? -8.346 29.082 -0.749 1.00 64.88 200 ASP A CA 1
ATOM 1605 C C . ASP A 1 200 ? -9.358 28.824 0.392 1.00 64.88 200 ASP A C 1
ATOM 1607 O O . ASP A 1 200 ? -10.268 27.995 0.228 1.00 64.88 200 ASP A O 1
ATOM 1611 N N . PRO A 1 201 ? -9.236 29.522 1.537 1.00 59.72 201 PRO A N 1
ATOM 1612 C CA . PRO A 1 201 ? -10.103 29.323 2.695 1.00 59.72 201 PRO A CA 1
ATOM 1613 C C . PRO A 1 201 ? -11.588 29.625 2.429 1.00 59.72 201 PRO A C 1
ATOM 1615 O O . PRO A 1 201 ? -12.449 29.078 3.120 1.00 59.72 201 PRO A O 1
ATOM 1618 N N . ASN A 1 202 ? -11.925 30.415 1.402 1.00 60.34 202 ASN A N 1
ATOM 1619 C CA . ASN A 1 202 ? -13.305 30.839 1.129 1.00 60.34 202 ASN A CA 1
ATOM 1620 C C . ASN A 1 202 ? -14.110 29.858 0.260 1.00 60.34 202 ASN A C 1
ATOM 1622 O O . ASN A 1 202 ? -15.323 30.009 0.088 1.00 60.34 202 ASN A O 1
ATOM 1626 N N . ARG A 1 203 ? -13.478 28.820 -0.298 1.00 58.34 203 ARG A N 1
ATOM 1627 C CA . ARG A 1 203 ? -14.144 27.893 -1.221 1.00 58.34 203 ARG A CA 1
ATOM 1628 C C . ARG A 1 203 ? -14.874 26.779 -0.469 1.00 58.34 203 ARG A C 1
ATOM 1630 O O . ARG A 1 203 ? -14.259 25.814 -0.025 1.00 58.34 203 ARG A O 1
ATOM 1637 N N . ILE A 1 204 ? -16.199 26.848 -0.338 1.00 55.69 204 ILE A N 1
ATOM 1638 C CA . ILE A 1 204 ? -17.001 25.767 0.270 1.00 55.69 204 ILE A CA 1
ATOM 1639 C C . ILE A 1 204 ? -17.409 24.746 -0.801 1.00 55.69 204 ILE A C 1
ATOM 1641 O O . ILE A 1 204 ? -18.238 25.032 -1.661 1.00 55.69 204 ILE A O 1
ATOM 1645 N N . VAL A 1 205 ? -16.875 23.522 -0.730 1.00 62.53 205 VAL A N 1
ATOM 1646 C CA . VAL A 1 205 ? -17.337 22.399 -1.564 1.00 62.53 205 VAL A CA 1
ATOM 1647 C C . VAL A 1 205 ? -18.349 21.578 -0.763 1.00 62.53 205 VAL A C 1
ATOM 1649 O O . VAL A 1 205 ? -17.998 20.680 0.001 1.00 62.53 205 VAL A O 1
ATOM 1652 N N . SER A 1 206 ? -19.634 21.899 -0.927 1.00 70.75 206 SER A N 1
ATOM 1653 C CA . SER A 1 206 ? -20.750 21.312 -0.161 1.00 70.75 206 SER A CA 1
ATOM 1654 C C . SER A 1 206 ? -20.799 19.777 -0.198 1.00 70.75 206 SER A C 1
ATOM 1656 O O . SER A 1 206 ? -21.208 19.143 0.776 1.00 70.75 206 SER A O 1
ATOM 1658 N N . ARG A 1 207 ? -20.348 19.162 -1.302 1.00 80.38 207 ARG A N 1
ATOM 1659 C CA . ARG A 1 207 ? -20.342 17.703 -1.487 1.00 80.38 207 ARG A CA 1
ATOM 1660 C C . ARG A 1 207 ? -19.312 16.991 -0.606 1.00 80.38 207 ARG A C 1
ATOM 1662 O O . ARG A 1 207 ? -19.634 15.937 -0.064 1.00 80.38 207 ARG A O 1
ATOM 1669 N N . GLN A 1 208 ? -18.109 17.545 -0.458 1.00 79.00 208 GLN A N 1
ATOM 1670 C CA . GLN A 1 208 ? -17.028 16.927 0.318 1.00 79.00 208 GLN A CA 1
ATOM 1671 C C . GLN A 1 208 ? -17.338 16.997 1.814 1.00 79.00 208 GLN A C 1
ATOM 1673 O O . GLN A 1 208 ? -17.393 15.960 2.470 1.00 79.00 208 GLN A O 1
ATOM 1678 N N . ALA A 1 209 ? -17.755 18.172 2.293 1.00 83.44 209 ALA A N 1
ATOM 1679 C CA . ALA A 1 209 ? -18.241 18.356 3.661 1.00 83.44 209 ALA A CA 1
ATOM 1680 C C . ALA A 1 209 ? -19.442 17.449 3.996 1.00 83.44 209 ALA A C 1
ATOM 1682 O O . ALA A 1 209 ? -19.551 16.929 5.104 1.00 83.44 209 ALA A O 1
ATOM 1683 N N . ARG A 1 210 ? -20.356 17.213 3.039 1.00 86.69 210 ARG A N 1
ATOM 1684 C CA . ARG A 1 210 ? -21.453 16.248 3.225 1.00 86.69 210 ARG A CA 1
ATOM 1685 C C . ARG A 1 210 ? -20.931 14.820 3.399 1.00 86.69 210 ARG A C 1
ATOM 1687 O O . ARG A 1 210 ? -21.421 14.116 4.272 1.00 86.69 210 ARG A O 1
ATOM 1694 N N . ARG A 1 211 ? -19.966 14.389 2.583 1.00 87.81 211 ARG A N 1
ATOM 1695 C CA . ARG A 1 211 ? -19.388 13.037 2.668 1.00 87.81 211 ARG A CA 1
ATOM 1696 C C . ARG A 1 211 ? -18.617 12.815 3.967 1.00 87.81 211 ARG A C 1
ATOM 1698 O O . ARG A 1 211 ? -18.764 11.747 4.547 1.00 87.81 211 ARG A O 1
ATOM 1705 N N . GLN A 1 212 ? -17.874 13.819 4.430 1.00 89.44 212 GLN A N 1
ATOM 1706 C CA . GLN A 1 212 ? -17.188 13.799 5.726 1.00 89.44 212 GLN A CA 1
ATOM 1707 C C . GLN A 1 212 ? -18.188 13.596 6.869 1.00 89.44 212 GLN A C 1
ATOM 1709 O O . GLN A 1 212 ? -18.083 12.619 7.603 1.00 89.44 212 GLN A O 1
ATOM 1714 N N . ARG A 1 213 ? -19.247 14.418 6.926 1.00 89.38 213 ARG A N 1
ATOM 1715 C CA . ARG A 1 213 ? -20.318 14.262 7.926 1.00 89.38 213 ARG A CA 1
ATOM 1716 C C . ARG A 1 213 ? -20.986 12.887 7.882 1.00 89.38 213 ARG A C 1
ATOM 1718 O O . ARG A 1 213 ? -21.220 12.297 8.928 1.00 89.38 213 ARG A O 1
ATOM 1725 N N . MET A 1 214 ? -21.270 12.361 6.688 1.00 90.50 214 MET A N 1
ATOM 1726 C CA . MET A 1 214 ? -21.840 11.015 6.546 1.00 90.50 214 MET A CA 1
ATOM 1727 C C . MET A 1 214 ? -20.881 9.924 7.036 1.00 90.50 214 MET A C 1
ATOM 1729 O O . MET A 1 214 ? -21.324 8.972 7.668 1.00 90.50 214 MET A O 1
ATOM 1733 N N . ALA A 1 215 ? -19.578 10.045 6.761 1.00 91.62 215 ALA A N 1
ATOM 1734 C CA . ALA A 1 215 ? -18.584 9.100 7.263 1.00 91.62 215 ALA A CA 1
ATOM 1735 C C . ALA A 1 215 ? -18.520 9.124 8.797 1.00 91.62 215 ALA A C 1
ATOM 1737 O O . ALA A 1 215 ? -18.571 8.069 9.426 1.00 91.62 215 ALA A O 1
ATOM 1738 N N . GLU A 1 216 ? -18.474 10.317 9.394 1.00 91.31 216 GLU A N 1
ATOM 1739 C CA . GLU A 1 216 ? -18.492 10.497 10.849 1.00 91.31 216 GLU A CA 1
ATOM 1740 C C . GLU A 1 216 ? -19.754 9.902 11.487 1.00 91.31 216 GLU A C 1
ATOM 1742 O O . GLU A 1 216 ? -19.664 9.187 12.484 1.00 91.31 216 GLU A O 1
ATOM 1747 N N . GLU A 1 217 ? -20.927 10.147 10.898 1.00 91.25 217 GLU A N 1
ATOM 1748 C CA . GLU A 1 217 ? -22.200 9.590 11.363 1.00 91.25 217 GLU A CA 1
ATOM 1749 C C . GLU A 1 217 ? -22.237 8.059 11.229 1.00 91.25 217 GLU A C 1
ATOM 1751 O O . GLU A 1 217 ? -22.647 7.356 12.153 1.00 91.25 217 GLU A O 1
ATOM 1756 N N . ALA A 1 218 ? -21.746 7.509 10.114 1.00 91.88 218 ALA A N 1
ATOM 1757 C CA . ALA A 1 218 ? -21.641 6.064 9.927 1.00 91.88 218 ALA A CA 1
ATOM 1758 C C . ALA A 1 218 ? -20.774 5.411 11.014 1.00 91.88 218 ALA A C 1
ATOM 1760 O O . ALA A 1 218 ? -21.158 4.378 11.563 1.00 91.88 218 ALA A O 1
ATOM 1761 N N . ILE A 1 219 ? -19.637 6.028 11.352 1.00 91.12 219 ILE A N 1
ATOM 1762 C CA . ILE A 1 219 ? -18.713 5.533 12.380 1.00 91.12 219 ILE A CA 1
ATOM 1763 C C . ILE A 1 219 ? -19.330 5.655 13.782 1.00 91.12 219 ILE A C 1
ATOM 1765 O O . ILE A 1 219 ? -19.274 4.699 14.555 1.00 91.12 219 ILE A O 1
ATOM 1769 N N . ARG A 1 220 ? -19.915 6.814 14.115 1.00 88.56 220 ARG A N 1
ATOM 1770 C CA . ARG A 1 220 ? -20.364 7.144 15.479 1.00 88.56 220 ARG A CA 1
ATOM 1771 C C . ARG A 1 220 ? -21.706 6.517 15.848 1.00 88.56 220 ARG A C 1
ATOM 1773 O O . ARG A 1 220 ? -21.856 6.029 16.963 1.00 88.56 220 ARG A O 1
ATOM 1780 N N . SER A 1 221 ? -22.686 6.563 14.948 1.00 88.31 221 SER A N 1
ATOM 1781 C CA . SER A 1 221 ? -24.081 6.191 15.233 1.00 88.31 221 SER A CA 1
ATOM 1782 C C . SER A 1 221 ? -24.631 5.099 14.313 1.00 88.31 221 SER A C 1
ATOM 1784 O O . SER A 1 221 ? -25.808 4.757 14.411 1.00 88.31 221 SER A O 1
ATOM 1786 N N . GLY A 1 222 ? -23.806 4.523 13.430 1.00 87.75 222 GLY A N 1
ATOM 1787 C CA . GLY A 1 222 ? -24.257 3.500 12.483 1.00 87.75 222 GLY A CA 1
ATOM 1788 C C . GLY A 1 222 ? -25.119 4.063 11.349 1.00 87.75 222 GLY A C 1
ATOM 1789 O O . GLY A 1 222 ? -25.933 3.334 10.775 1.00 87.75 222 GLY A O 1
ATOM 1790 N N . GLY A 1 223 ? -24.952 5.354 11.035 1.00 89.88 223 GLY A N 1
ATOM 1791 C CA . GLY A 1 223 ? -25.586 6.013 9.896 1.00 89.88 223 GLY A CA 1
ATOM 1792 C C . GLY A 1 223 ? -25.228 5.394 8.537 1.00 89.88 223 GLY A C 1
ATOM 1793 O O . GLY A 1 223 ? -24.491 4.408 8.422 1.00 89.88 223 GLY A O 1
ATOM 1794 N N . GLN A 1 224 ? -25.770 5.978 7.468 1.00 92.00 224 GLN A N 1
ATOM 1795 C CA . GLN A 1 224 ? -25.500 5.506 6.109 1.00 92.00 224 GLN A CA 1
ATOM 1796 C C . GLN A 1 224 ? -24.046 5.762 5.703 1.00 92.00 224 GLN A C 1
ATOM 1798 O O . GLN A 1 224 ? -23.512 6.852 5.899 1.00 92.00 224 GLN A O 1
ATOM 1803 N N . LEU A 1 225 ? -23.431 4.771 5.058 1.00 90.88 225 LEU A N 1
ATOM 1804 C CA . LEU A 1 225 ? -22.116 4.927 4.453 1.00 90.88 225 LEU A CA 1
ATOM 1805 C C . LEU A 1 225 ? -22.162 5.971 3.326 1.00 90.88 225 LEU A C 1
ATOM 1807 O O . LEU A 1 225 ? -23.128 6.008 2.557 1.00 90.88 225 LEU A O 1
ATOM 1811 N N . PRO A 1 226 ? -21.105 6.785 3.173 1.00 87.88 226 PRO A N 1
ATOM 1812 C CA . PRO A 1 226 ? -21.005 7.721 2.064 1.00 87.88 226 PRO A CA 1
ATOM 1813 C C . PRO A 1 226 ? -20.876 6.997 0.714 1.00 87.88 226 PRO A C 1
ATOM 1815 O O . PRO A 1 226 ? -20.455 5.837 0.628 1.00 87.88 226 PRO A O 1
ATOM 1818 N N . GLY A 1 227 ? -21.213 7.723 -0.355 1.00 84.25 227 GLY A N 1
ATOM 1819 C CA . GLY A 1 227 ? -21.135 7.254 -1.740 1.00 84.25 227 GLY A CA 1
ATOM 1820 C C . GLY A 1 227 ? -22.500 6.933 -2.351 1.00 84.25 227 GLY A C 1
ATOM 1821 O O . GLY A 1 227 ? -23.538 7.165 -1.740 1.00 84.25 227 GLY A O 1
ATOM 1822 N N . ASP A 1 228 ? -22.477 6.429 -3.585 1.00 79.81 228 ASP A N 1
ATOM 1823 C CA . ASP A 1 228 ? -23.696 6.164 -4.366 1.00 79.81 228 ASP A CA 1
ATOM 1824 C C . ASP A 1 228 ? -24.284 4.773 -4.068 1.00 79.81 228 ASP A C 1
ATOM 1826 O O . ASP A 1 228 ? -25.457 4.510 -4.323 1.00 79.81 228 ASP A O 1
ATOM 1830 N N . LEU A 1 229 ? -23.470 3.878 -3.498 1.00 77.50 229 LEU A N 1
ATOM 1831 C CA . LEU A 1 229 ? -23.908 2.560 -3.055 1.00 77.50 229 LEU A CA 1
ATOM 1832 C C . LEU A 1 229 ? -24.445 2.659 -1.621 1.00 77.50 229 LEU A C 1
ATOM 1834 O O . LEU A 1 229 ? -23.652 2.928 -0.709 1.00 77.50 229 LEU A O 1
ATOM 1838 N N . PRO A 1 230 ? -25.746 2.410 -1.390 1.00 79.75 230 PRO A N 1
ATOM 1839 C CA . PRO A 1 230 ? -26.295 2.412 -0.045 1.00 79.75 230 PRO A CA 1
ATOM 1840 C C . PRO A 1 230 ? -25.652 1.294 0.779 1.00 79.75 230 PRO A C 1
ATOM 1842 O O . PRO A 1 230 ? -25.432 0.181 0.302 1.00 79.75 230 PRO A O 1
ATOM 1845 N N . GLY A 1 231 ? -25.344 1.593 2.035 1.00 86.75 231 GLY A N 1
ATOM 1846 C CA . GLY A 1 231 ? -24.767 0.636 2.966 1.00 86.75 231 GLY A CA 1
ATOM 1847 C C . GLY A 1 231 ? -24.757 1.196 4.379 1.00 86.75 231 GLY A C 1
ATOM 1848 O O . GLY A 1 231 ? -24.878 2.402 4.576 1.00 86.75 231 GLY A O 1
ATOM 1849 N N . ARG A 1 232 ? -24.620 0.315 5.363 1.00 91.00 232 ARG A N 1
ATOM 1850 C CA . ARG A 1 232 ? -24.445 0.670 6.773 1.00 91.00 232 ARG A CA 1
ATOM 1851 C C . ARG A 1 232 ? -23.438 -0.280 7.395 1.00 91.00 232 ARG A C 1
ATOM 1853 O O . ARG A 1 232 ? -23.305 -1.418 6.941 1.00 91.00 232 ARG A O 1
ATOM 1860 N N . LEU A 1 233 ? -22.757 0.177 8.432 1.00 89.69 233 LEU A N 1
ATOM 1861 C CA . LEU A 1 233 ? -21.900 -0.688 9.227 1.00 89.69 233 LEU A CA 1
ATOM 1862 C C . LEU A 1 233 ? -22.785 -1.537 10.142 1.00 89.69 233 LEU A C 1
ATOM 1864 O O . LEU A 1 233 ? -23.629 -1.008 10.859 1.00 89.69 233 LEU A O 1
ATOM 1868 N N . VAL A 1 234 ? -22.617 -2.857 10.085 1.00 86.44 234 VAL A N 1
ATOM 1869 C CA . VAL A 1 234 ? -23.356 -3.798 10.931 1.00 86.44 234 VAL A CA 1
ATOM 1870 C C . VAL A 1 234 ? -22.362 -4.418 11.910 1.00 86.44 234 VAL A C 1
ATOM 1872 O O . VAL A 1 234 ? -21.456 -5.125 11.459 1.00 86.44 234 VAL A O 1
ATOM 1875 N N . PRO A 1 235 ? -22.478 -4.149 13.223 1.00 82.19 235 PRO A N 1
ATOM 1876 C CA . PRO A 1 235 ? -21.679 -4.859 14.206 1.00 82.19 235 PRO A CA 1
ATOM 1877 C C . PRO A 1 235 ? -22.108 -6.328 14.228 1.00 82.19 235 PRO A C 1
ATOM 1879 O O . PRO A 1 235 ? -23.290 -6.650 14.101 1.00 82.19 235 PRO A O 1
ATOM 1882 N N . LEU A 1 236 ? -21.131 -7.220 14.354 1.00 83.50 236 LEU A N 1
ATOM 1883 C CA . LEU A 1 236 ? -21.371 -8.645 14.524 1.00 83.50 236 LEU A CA 1
ATOM 1884 C C . LEU A 1 236 ? -20.922 -9.034 15.928 1.00 83.50 236 LEU A C 1
ATOM 1886 O O . LEU A 1 236 ? -19.768 -8.805 16.280 1.00 83.50 236 LEU A O 1
ATOM 1890 N N . ASP A 1 237 ? -21.787 -9.713 16.675 1.00 83.06 237 ASP A N 1
ATOM 1891 C CA . ASP A 1 237 ? -21.478 -10.216 18.024 1.00 83.06 237 ASP A CA 1
ATOM 1892 C C . ASP A 1 237 ? -20.671 -11.528 17.994 1.00 83.06 237 ASP A C 1
ATOM 1894 O O . ASP A 1 237 ? -20.632 -12.297 18.954 1.00 83.06 237 ASP A O 1
ATOM 1898 N N . ILE A 1 238 ? -20.031 -11.819 16.859 1.00 81.56 238 ILE A N 1
ATOM 1899 C CA . ILE A 1 238 ? -19.244 -13.029 16.649 1.00 81.56 238 ILE A CA 1
ATOM 1900 C C . ILE A 1 238 ? -17.763 -12.653 16.739 1.00 81.56 238 ILE A C 1
ATOM 1902 O O . ILE A 1 238 ? -17.287 -11.869 15.911 1.00 81.56 238 ILE A O 1
ATOM 1906 N N . PRO A 1 239 ? -17.000 -13.244 17.676 1.00 79.06 239 PRO A N 1
ATOM 1907 C CA . PRO A 1 239 ? -15.566 -13.017 17.764 1.00 79.06 239 PRO A CA 1
ATOM 1908 C C . PRO A 1 239 ? -14.861 -13.347 16.446 1.00 79.06 239 PRO A C 1
ATOM 1910 O O . PRO A 1 239 ? -15.004 -14.446 15.896 1.00 79.06 239 PRO A O 1
ATOM 1913 N N . TYR A 1 240 ? -14.057 -12.409 15.950 1.00 77.94 240 TYR A N 1
ATOM 1914 C CA . TYR A 1 240 ? -13.332 -12.592 14.700 1.00 77.94 240 TYR A CA 1
ATOM 1915 C C . TYR A 1 240 ? -12.145 -13.552 14.886 1.00 77.94 240 TYR A C 1
ATOM 1917 O O . TYR A 1 240 ? -11.138 -13.220 15.511 1.00 77.94 240 TYR A O 1
ATOM 1925 N N . LYS A 1 241 ? -12.252 -14.770 14.335 1.00 83.50 241 LYS A N 1
ATOM 1926 C CA . LYS A 1 241 ? -11.200 -15.802 14.395 1.00 83.50 241 LYS A CA 1
ATOM 1927 C C . LYS A 1 241 ? -10.305 -15.757 13.156 1.00 83.50 241 LYS A C 1
ATOM 1929 O O . LYS A 1 241 ? -10.646 -16.305 12.102 1.00 83.50 241 LYS A O 1
ATOM 1934 N N . THR A 1 242 ? -9.137 -15.138 13.307 1.00 80.81 242 THR A N 1
ATOM 1935 C CA . THR A 1 242 ? -8.220 -14.833 12.199 1.00 80.81 242 THR A CA 1
ATOM 1936 C C . THR A 1 242 ? -7.328 -16.003 11.774 1.00 80.81 242 THR A C 1
ATOM 1938 O O . THR A 1 242 ? -7.095 -16.182 10.585 1.00 80.81 242 THR A O 1
ATOM 1941 N N . HIS A 1 243 ? -6.840 -16.809 12.726 1.00 88.19 243 HIS A N 1
ATOM 1942 C CA . HIS A 1 243 ? -5.831 -17.864 12.507 1.00 88.19 243 HIS A CA 1
ATOM 1943 C C . HIS A 1 243 ? -4.584 -17.393 11.733 1.00 88.19 243 HIS A C 1
ATOM 1945 O O . HIS A 1 243 ? -4.032 -18.140 10.925 1.00 88.19 243 HIS A O 1
ATOM 1951 N N . LEU A 1 244 ? -4.123 -16.157 11.977 1.00 86.62 244 LEU A N 1
ATOM 1952 C CA . LEU A 1 244 ? -2.957 -15.586 11.279 1.00 86.62 244 LEU A CA 1
ATOM 1953 C C . LEU A 1 244 ? -1.659 -16.361 11.534 1.00 86.62 244 LEU A C 1
ATOM 1955 O O . LEU A 1 244 ? -0.750 -16.316 10.716 1.00 86.62 244 LEU A O 1
ATOM 1959 N N . ASN A 1 245 ? -1.572 -17.112 12.629 1.00 89.00 245 ASN A N 1
ATOM 1960 C CA . ASN A 1 245 ? -0.453 -18.020 12.863 1.00 89.00 245 ASN A CA 1
ATOM 1961 C C . ASN A 1 245 ? -0.378 -19.125 11.793 1.00 89.00 245 ASN A C 1
ATOM 1963 O O . ASN A 1 245 ? 0.703 -19.407 11.291 1.00 89.00 245 ASN A O 1
ATOM 1967 N N . LEU A 1 246 ? -1.520 -19.700 11.392 1.00 90.31 246 LEU A N 1
ATOM 1968 C CA . LEU A 1 246 ? -1.569 -20.696 10.314 1.00 90.31 246 LEU A CA 1
ATOM 1969 C C . LEU A 1 246 ? -1.228 -20.077 8.960 1.00 90.31 246 LEU A C 1
ATOM 1971 O O . LEU A 1 246 ? -0.662 -20.757 8.111 1.00 90.31 246 LEU A O 1
ATOM 1975 N N . LEU A 1 247 ? -1.558 -18.796 8.773 1.00 86.56 247 LEU A N 1
ATOM 1976 C CA . LEU A 1 247 ? -1.120 -18.037 7.610 1.00 86.56 247 LEU A CA 1
ATOM 1977 C C . LEU A 1 247 ? 0.410 -17.969 7.571 1.00 86.56 247 LEU A C 1
ATOM 1979 O O . LEU A 1 247 ? 0.992 -18.409 6.589 1.00 86.56 247 LEU A O 1
ATOM 1983 N N . GLY A 1 248 ? 1.050 -17.517 8.655 1.00 86.38 248 GLY A N 1
ATOM 1984 C CA . GLY A 1 248 ? 2.513 -17.486 8.776 1.00 86.38 248 GLY A CA 1
ATOM 1985 C C . GLY A 1 248 ? 3.160 -18.832 8.475 1.00 86.38 248 GLY A C 1
ATOM 1986 O O . GLY A 1 248 ? 3.994 -18.923 7.582 1.00 86.38 248 GLY A O 1
ATOM 1987 N N . THR A 1 249 ? 2.673 -19.900 9.110 1.00 90.50 249 THR A N 1
ATOM 1988 C CA . THR A 1 249 ? 3.175 -21.255 8.857 1.00 90.50 249 THR A CA 1
ATOM 1989 C C . THR A 1 249 ? 3.008 -21.693 7.400 1.00 90.50 249 THR A C 1
ATOM 1991 O O . THR A 1 249 ? 3.910 -22.315 6.849 1.00 90.50 249 THR A O 1
ATOM 1994 N N . ALA A 1 250 ? 1.878 -21.384 6.754 1.00 90.50 250 ALA A N 1
ATOM 1995 C CA . ALA A 1 250 ? 1.670 -21.732 5.347 1.00 90.50 250 ALA A CA 1
ATOM 1996 C C . ALA A 1 250 ? 2.678 -21.025 4.434 1.00 90.50 250 ALA A C 1
ATOM 1998 O O . ALA A 1 250 ? 3.191 -21.635 3.501 1.00 90.50 250 ALA A O 1
ATOM 1999 N N . PHE A 1 251 ? 2.956 -19.755 4.721 1.00 87.50 251 PHE A N 1
ATOM 2000 C CA . PHE A 1 251 ? 3.919 -18.935 3.998 1.00 87.50 251 PHE A CA 1
ATOM 2001 C C . PHE A 1 251 ? 5.357 -19.444 4.172 1.00 87.50 251 PHE A C 1
ATOM 2003 O O . PHE A 1 251 ? 6.049 -19.626 3.174 1.00 87.50 251 PHE A O 1
ATOM 2010 N N . ASP A 1 252 ? 5.780 -19.748 5.403 1.00 87.75 252 ASP A N 1
ATOM 2011 C CA . ASP A 1 252 ? 7.108 -20.316 5.676 1.00 87.75 252 ASP A CA 1
ATOM 2012 C C . ASP A 1 252 ? 7.305 -21.649 4.937 1.00 87.75 252 ASP A C 1
ATOM 2014 O O . ASP A 1 252 ? 8.290 -21.850 4.231 1.00 87.75 252 ASP A O 1
ATOM 2018 N N . LEU A 1 253 ? 6.312 -22.540 5.009 1.00 91.94 253 LEU A N 1
ATOM 2019 C CA . LEU A 1 253 ? 6.364 -23.828 4.316 1.00 91.94 253 LEU A CA 1
ATOM 2020 C C . LEU A 1 253 ? 6.350 -23.678 2.790 1.00 91.94 253 LEU A C 1
ATOM 2022 O O . LEU A 1 253 ? 7.016 -24.448 2.100 1.00 91.94 253 LEU A O 1
ATOM 2026 N N . ALA A 1 254 ? 5.595 -22.716 2.253 1.00 90.31 254 ALA A N 1
ATOM 2027 C CA . ALA A 1 254 ? 5.579 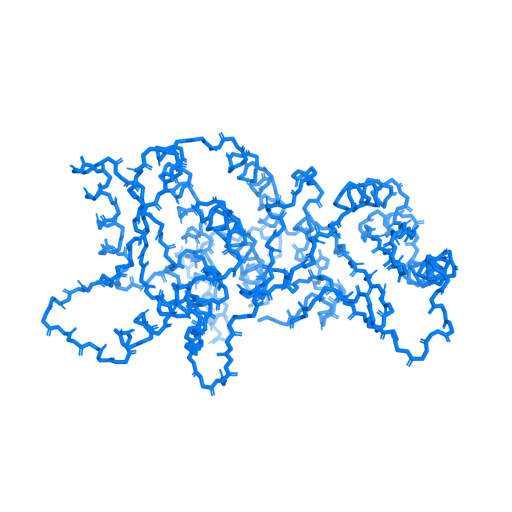-22.435 0.821 1.00 90.31 254 ALA A CA 1
ATOM 2028 C C . ALA A 1 254 ? 6.924 -21.878 0.338 1.00 90.31 254 ALA A C 1
ATOM 2030 O O . ALA A 1 254 ? 7.369 -22.271 -0.733 1.00 90.31 254 ALA A O 1
ATOM 2031 N N . ARG A 1 255 ? 7.611 -21.053 1.133 1.00 87.38 255 ARG A N 1
ATOM 2032 C CA . ARG A 1 255 ? 8.966 -20.580 0.814 1.00 87.38 255 ARG A CA 1
ATOM 2033 C C . ARG A 1 255 ? 9.972 -21.727 0.713 1.00 87.38 255 ARG A C 1
ATOM 2035 O O . ARG A 1 255 ? 10.826 -21.729 -0.166 1.00 87.38 255 ARG A O 1
ATOM 2042 N N . ASP A 1 256 ? 9.860 -22.730 1.578 1.00 89.81 256 ASP A N 1
ATOM 2043 C CA . ASP A 1 256 ? 10.768 -23.879 1.540 1.00 89.81 256 ASP A CA 1
ATOM 2044 C C . ASP A 1 256 ? 10.433 -24.830 0.378 1.00 89.81 256 ASP A C 1
ATOM 2046 O O . ASP A 1 256 ? 11.325 -25.346 -0.311 1.00 89.81 256 ASP A O 1
ATOM 2050 N N . ARG A 1 257 ? 9.132 -25.062 0.155 1.00 93.00 257 ARG A N 1
ATOM 2051 C CA . ARG A 1 257 ? 8.604 -26.155 -0.680 1.00 93.00 257 ARG A CA 1
ATOM 2052 C C . ARG A 1 257 ? 8.027 -25.718 -2.019 1.00 93.00 257 ARG A C 1
ATOM 2054 O O . ARG A 1 257 ? 7.624 -26.586 -2.774 1.00 93.00 2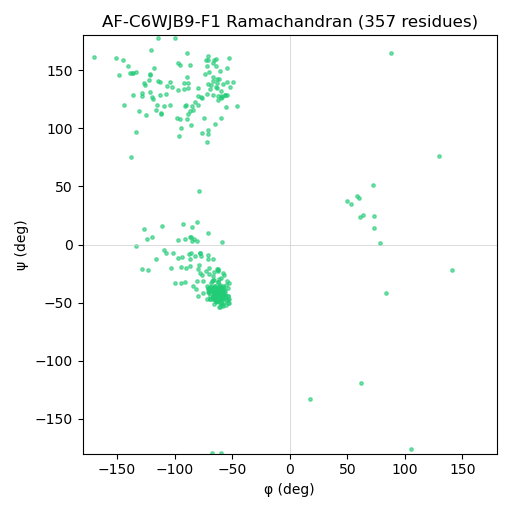57 ARG A O 1
ATOM 2061 N N . GLY A 1 258 ? 7.899 -24.427 -2.294 1.00 90.19 258 GLY A N 1
ATOM 2062 C CA . GLY A 1 258 ? 7.174 -23.864 -3.438 1.00 90.19 258 GLY A CA 1
ATOM 2063 C C . GLY A 1 258 ? 5.660 -23.729 -3.213 1.00 90.19 258 GLY A C 1
ATOM 2064 O O . GLY A 1 258 ? 5.073 -22.708 -3.558 1.00 90.19 258 GLY A O 1
ATOM 2065 N N . VAL A 1 259 ? 4.987 -24.715 -2.609 1.00 93.31 259 VAL A N 1
ATOM 2066 C CA . VAL A 1 259 ? 3.537 -24.645 -2.338 1.00 93.31 259 VAL A CA 1
ATOM 2067 C C . VAL A 1 259 ? 3.142 -25.395 -1.068 1.00 93.31 259 VAL A C 1
ATOM 2069 O O . VAL A 1 259 ? 3.714 -26.434 -0.744 1.00 93.31 259 VAL A O 1
ATOM 2072 N N . GLN A 1 260 ? 2.143 -24.879 -0.348 1.00 94.94 260 GLN A N 1
ATOM 2073 C CA . GLN A 1 260 ? 1.598 -25.514 0.846 1.00 94.94 260 GLN A CA 1
ATOM 2074 C C . GLN A 1 260 ? 0.084 -25.306 0.969 1.00 94.94 260 GLN A C 1
ATOM 2076 O O . GLN A 1 260 ? -0.400 -24.185 1.126 1.00 94.94 260 GLN A O 1
ATOM 2081 N N . GLY A 1 261 ? -0.674 -26.406 0.995 1.00 93.81 261 GLY A N 1
ATOM 2082 C CA . GLY A 1 261 ? -2.071 -26.425 1.418 1.00 93.81 261 GLY A CA 1
ATOM 2083 C C . GLY A 1 261 ? -2.218 -26.718 2.916 1.00 93.81 261 GLY A C 1
ATOM 2084 O O . GLY A 1 261 ? -1.552 -27.601 3.454 1.00 93.81 261 GLY A O 1
ATOM 2085 N N . MET A 1 262 ? -3.119 -26.029 3.614 1.00 94.06 262 MET A N 1
ATOM 2086 C CA . MET A 1 262 ? -3.405 -26.227 5.037 1.00 94.06 262 MET A CA 1
ATOM 2087 C C . MET A 1 262 ? -4.908 -26.225 5.320 1.00 94.06 262 MET A C 1
ATOM 2089 O O . MET A 1 262 ? -5.692 -25.511 4.695 1.00 94.06 262 MET A O 1
ATOM 2093 N N . LYS A 1 263 ? -5.313 -27.016 6.316 1.00 93.69 263 LYS A N 1
ATOM 2094 C CA . LYS A 1 263 ? -6.638 -26.903 6.931 1.00 93.69 263 LYS A CA 1
ATOM 2095 C C . LYS A 1 263 ? -6.620 -25.745 7.925 1.00 93.69 263 LYS A C 1
ATOM 2097 O O . LYS A 1 263 ? -5.736 -25.677 8.774 1.00 93.69 263 LYS A O 1
ATOM 2102 N N . VAL A 1 264 ? -7.650 -24.913 7.881 1.00 91.25 264 VAL A N 1
ATOM 2103 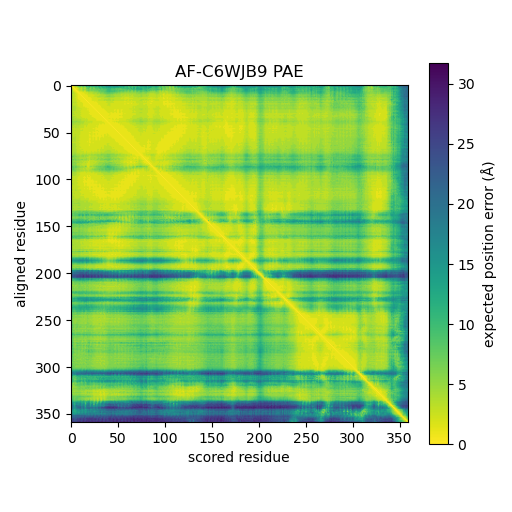C CA . VAL A 1 264 ? -7.914 -23.862 8.864 1.00 91.25 264 VAL A CA 1
ATOM 2104 C C . VAL A 1 264 ? -9.191 -24.227 9.648 1.00 91.25 264 VAL A C 1
ATOM 2106 O O . VAL A 1 264 ? -10.138 -24.760 9.060 1.00 91.25 264 VAL A O 1
ATOM 2109 N N . PRO A 1 265 ? -9.247 -24.010 10.979 1.00 89.38 265 PRO A N 1
ATOM 2110 C CA . PRO A 1 265 ? -10.432 -24.323 11.785 1.00 89.38 265 PRO A CA 1
ATOM 2111 C C . PRO A 1 265 ? -11.717 -23.669 11.260 1.00 89.38 265 PRO A C 1
ATOM 2113 O O . PRO A 1 265 ? -11.652 -22.594 10.679 1.00 89.38 265 PRO A O 1
ATOM 2116 N N . GLY A 1 266 ? -12.884 -24.272 11.502 1.00 84.75 266 GLY A N 1
ATOM 2117 C CA . GLY A 1 266 ? -14.175 -23.750 11.018 1.00 84.75 266 GLY A CA 1
ATOM 2118 C C . GLY A 1 266 ? -14.362 -23.932 9.513 1.00 84.75 266 GLY A C 1
ATOM 2119 O O . GLY A 1 266 ? -14.568 -22.957 8.805 1.00 84.75 266 GLY A O 1
ATOM 2120 N N . GLY A 1 267 ? -14.159 -25.160 9.017 1.00 85.50 267 GLY A N 1
ATOM 2121 C CA . GLY A 1 267 ? -14.484 -25.512 7.630 1.00 85.50 267 GLY A CA 1
ATOM 2122 C C . GLY A 1 267 ? -13.733 -24.694 6.579 1.00 85.50 267 GLY A C 1
ATOM 2123 O O . GLY A 1 267 ? -14.327 -24.289 5.581 1.00 85.50 267 GLY A O 1
ATOM 2124 N N . ARG A 1 268 ? -12.445 -24.411 6.809 1.00 87.31 268 ARG A N 1
ATOM 2125 C CA . ARG A 1 268 ? -11.638 -23.570 5.922 1.00 87.31 268 ARG A CA 1
ATOM 2126 C C . ARG A 1 268 ? -10.420 -24.291 5.389 1.00 87.31 268 ARG A C 1
ATOM 2128 O O . ARG A 1 268 ? -9.795 -25.092 6.082 1.00 87.31 268 ARG A O 1
ATOM 2135 N N . ALA A 1 269 ? -10.056 -23.956 4.164 1.00 89.69 269 ALA A N 1
ATOM 2136 C CA . ALA A 1 269 ? -8.805 -24.370 3.549 1.00 89.69 269 ALA A CA 1
ATOM 2137 C C . ALA A 1 269 ? -8.000 -23.139 3.148 1.00 89.69 269 ALA A C 1
ATOM 2139 O O . ALA A 1 269 ? -8.575 -22.121 2.761 1.00 89.69 269 ALA A O 1
ATOM 2140 N N . LEU A 1 270 ? -6.684 -23.264 3.243 1.00 90.00 270 LEU A N 1
ATOM 2141 C CA . LEU A 1 270 ? -5.710 -22.266 2.849 1.00 90.00 270 LEU A CA 1
ATOM 2142 C C . LEU A 1 270 ? -4.704 -22.903 1.899 1.00 90.00 270 LEU A C 1
ATOM 2144 O O . LEU A 1 270 ? -4.273 -24.024 2.142 1.00 90.00 270 LEU A O 1
ATOM 2148 N N . VAL A 1 271 ? -4.315 -22.194 0.848 1.00 90.00 271 VAL A N 1
ATOM 2149 C CA . VAL A 1 271 ? -3.145 -22.544 0.038 1.00 90.00 271 VAL A CA 1
ATOM 2150 C C . VAL A 1 271 ? -2.273 -21.308 -0.074 1.00 90.00 271 VAL A C 1
ATOM 2152 O O . VAL A 1 271 ? -2.790 -20.238 -0.396 1.00 90.00 271 VAL A O 1
ATOM 2155 N N . ALA A 1 272 ? -0.987 -21.473 0.211 1.00 88.88 272 ALA A N 1
ATOM 2156 C CA . ALA A 1 272 ? 0.057 -20.496 -0.051 1.00 88.88 272 ALA A CA 1
ATOM 2157 C C . ALA A 1 272 ? 1.017 -21.076 -1.093 1.00 88.88 272 ALA A C 1
ATOM 2159 O O . ALA A 1 272 ? 1.318 -22.269 -1.069 1.00 88.88 272 ALA A O 1
ATOM 2160 N N . SER A 1 273 ? 1.478 -20.237 -2.012 1.00 86.12 273 SER A N 1
ATOM 2161 C CA . SER A 1 273 ? 2.394 -20.610 -3.086 1.00 86.12 273 SER A CA 1
ATOM 2162 C C . SER A 1 273 ? 3.468 -19.541 -3.223 1.00 86.12 273 SER A C 1
ATOM 2164 O O . SER A 1 273 ? 3.132 -18.368 -3.356 1.00 86.12 273 SER A O 1
ATOM 2166 N N . ASP A 1 274 ? 4.730 -19.939 -3.221 1.00 83.38 274 ASP A N 1
ATOM 2167 C CA . ASP A 1 274 ? 5.861 -19.091 -3.574 1.00 83.38 274 ASP A CA 1
ATOM 2168 C C . ASP A 1 274 ? 6.211 -19.378 -5.038 1.00 83.38 274 ASP A C 1
ATOM 2170 O O . ASP A 1 274 ? 6.662 -20.473 -5.373 1.00 83.38 274 ASP A O 1
ATOM 2174 N N . ILE A 1 275 ? 5.931 -18.425 -5.932 1.00 77.06 275 ILE A N 1
ATOM 2175 C CA . ILE A 1 275 ? 6.121 -18.636 -7.377 1.00 77.06 275 ILE A CA 1
ATOM 2176 C C . ILE A 1 275 ? 7.599 -18.722 -7.743 1.00 77.06 275 ILE A C 1
ATOM 2178 O O . ILE A 1 275 ? 7.948 -19.532 -8.596 1.00 77.06 275 ILE A O 1
ATOM 2182 N N . VAL A 1 276 ? 8.466 -17.923 -7.113 1.00 76.06 276 VAL A N 1
ATOM 2183 C CA . VAL A 1 276 ? 9.902 -17.956 -7.428 1.00 76.06 276 VAL A CA 1
ATOM 2184 C C . VAL A 1 276 ? 10.463 -19.302 -7.019 1.00 76.06 276 VAL A C 1
ATOM 2186 O O . VAL A 1 276 ? 11.011 -20.013 -7.857 1.00 76.06 276 VAL A O 1
ATOM 2189 N N . ARG A 1 277 ? 10.198 -19.719 -5.777 1.00 82.75 277 ARG A N 1
ATOM 2190 C CA . ARG A 1 277 ? 10.591 -21.049 -5.323 1.00 82.75 277 ARG A CA 1
ATOM 2191 C C . ARG A 1 277 ? 9.966 -22.153 -6.173 1.00 82.75 277 ARG A C 1
ATOM 2193 O O . ARG A 1 277 ? 10.620 -23.146 -6.471 1.00 82.75 277 ARG A O 1
ATOM 2200 N N . GLY A 1 278 ? 8.699 -22.001 -6.549 1.00 85.12 278 GLY A N 1
ATOM 2201 C CA . GLY A 1 278 ? 7.988 -22.946 -7.401 1.00 85.12 278 GLY A CA 1
ATOM 2202 C C . GLY A 1 278 ? 8.668 -23.145 -8.755 1.00 85.12 278 GLY A C 1
ATOM 2203 O O . GLY A 1 278 ? 8.823 -24.286 -9.179 1.00 85.12 278 GLY A O 1
ATOM 2204 N N . TYR A 1 279 ? 9.117 -22.064 -9.396 1.00 82.75 279 TYR A N 1
ATOM 2205 C CA . TYR A 1 279 ? 9.825 -22.111 -10.679 1.00 82.75 279 TYR A CA 1
ATOM 2206 C C . TYR A 1 279 ? 11.296 -22.519 -10.565 1.00 82.75 279 TYR A C 1
ATOM 2208 O O . TYR A 1 279 ? 11.835 -23.074 -11.519 1.00 82.75 279 TYR A O 1
ATOM 2216 N N . ASP A 1 280 ? 11.933 -22.323 -9.409 1.00 84.44 280 ASP A N 1
ATOM 2217 C CA . ASP A 1 280 ? 13.251 -22.912 -9.134 1.00 84.44 280 ASP A CA 1
ATOM 2218 C C . ASP A 1 280 ? 13.176 -24.444 -9.030 1.00 84.44 280 ASP A C 1
ATOM 2220 O O . ASP A 1 280 ? 14.145 -25.146 -9.321 1.00 84.44 280 ASP A O 1
ATOM 2224 N N . LEU A 1 281 ? 12.034 -24.971 -8.575 1.00 89.50 281 LEU A N 1
ATOM 2225 C CA . LEU A 1 281 ? 11.838 -26.398 -8.330 1.00 89.50 281 LEU A CA 1
ATOM 2226 C C . LEU A 1 281 ? 11.197 -27.138 -9.509 1.00 89.50 281 LEU A C 1
ATOM 2228 O O . LEU A 1 281 ? 11.469 -28.328 -9.686 1.00 89.50 281 LEU A O 1
ATOM 2232 N N . TRP A 1 282 ? 10.321 -26.482 -10.272 1.00 93.50 282 TRP A N 1
ATOM 2233 C CA . TRP A 1 282 ? 9.449 -27.136 -11.248 1.00 93.50 282 TRP A CA 1
ATOM 2234 C C . TRP A 1 282 ? 9.209 -26.285 -12.494 1.00 93.50 282 TRP A C 1
ATOM 2236 O O . TRP A 1 282 ? 9.298 -25.059 -12.466 1.00 93.50 282 TRP A O 1
ATOM 2246 N N . SER A 1 283 ? 8.809 -26.939 -13.586 1.00 89.56 283 SER A N 1
ATOM 2247 C CA . SER A 1 283 ? 8.251 -26.227 -14.739 1.00 89.56 283 SER A CA 1
ATOM 2248 C C . SER A 1 283 ? 6.934 -25.524 -14.380 1.00 89.56 283 SER A C 1
ATOM 2250 O O . SER A 1 283 ? 6.240 -25.905 -13.435 1.00 89.56 283 SER A O 1
ATOM 2252 N N . GLU A 1 284 ? 6.538 -24.524 -15.173 1.00 83.06 284 GLU A N 1
ATOM 2253 C CA . GLU A 1 284 ? 5.284 -23.785 -14.963 1.00 83.06 284 GLU A CA 1
ATOM 2254 C C . GLU A 1 284 ? 4.067 -24.714 -14.859 1.00 83.06 284 GLU A C 1
ATOM 2256 O O . GLU A 1 284 ? 3.261 -24.603 -13.933 1.00 83.06 284 GLU A O 1
ATOM 2261 N N . ARG A 1 285 ? 3.957 -25.678 -15.779 1.00 87.75 285 ARG A N 1
ATOM 2262 C CA . ARG A 1 285 ? 2.848 -26.636 -15.799 1.00 87.75 285 ARG A CA 1
ATOM 2263 C C . ARG A 1 285 ? 2.819 -27.496 -14.538 1.00 87.75 285 ARG A C 1
ATOM 2265 O O . ARG A 1 285 ? 1.764 -27.652 -13.931 1.00 87.75 285 ARG A O 1
ATOM 2272 N N . GLU A 1 286 ? 3.972 -28.004 -14.113 1.00 93.00 286 GLU A N 1
ATOM 2273 C CA . GLU A 1 286 ? 4.076 -28.784 -12.878 1.00 93.00 286 GLU A CA 1
ATOM 2274 C C . GLU A 1 286 ? 3.733 -27.947 -11.642 1.00 93.00 286 GLU A C 1
ATOM 2276 O O . GLU A 1 286 ? 3.072 -28.444 -10.731 1.00 93.00 286 GLU A O 1
ATOM 2281 N N . PHE A 1 287 ? 4.136 -26.675 -11.600 1.00 86.94 287 PHE A N 1
ATOM 2282 C CA . PHE A 1 287 ? 3.783 -25.770 -10.509 1.00 86.94 287 PHE A CA 1
ATOM 2283 C C . PHE A 1 287 ? 2.268 -25.526 -10.430 1.00 86.94 287 PHE A C 1
ATOM 2285 O O . PHE A 1 287 ? 1.685 -25.577 -9.339 1.00 86.94 287 PHE A O 1
ATOM 2292 N N . ILE A 1 288 ? 1.607 -25.330 -11.577 1.00 85.69 288 ILE A N 1
ATOM 2293 C CA . ILE A 1 288 ? 0.144 -25.217 -11.672 1.00 85.69 288 ILE A CA 1
ATOM 2294 C C . ILE A 1 288 ? -0.527 -26.499 -11.162 1.00 85.69 288 ILE A C 1
ATOM 2296 O O . ILE A 1 288 ? -1.404 -26.428 -10.292 1.00 85.69 288 ILE A O 1
ATOM 2300 N N . ASP A 1 289 ? -0.088 -27.664 -11.644 1.00 90.56 289 ASP A N 1
ATOM 2301 C CA . ASP A 1 289 ? -0.655 -28.965 -11.276 1.00 90.56 289 ASP A CA 1
ATOM 2302 C C . ASP A 1 289 ? -0.479 -29.253 -9.775 1.00 90.56 289 ASP A C 1
ATOM 2304 O O . ASP A 1 289 ? -1.419 -29.676 -9.094 1.00 90.56 289 ASP A O 1
ATOM 2308 N N . ARG A 1 290 ? 0.694 -28.944 -9.212 1.00 94.06 290 ARG A N 1
ATOM 2309 C CA . ARG A 1 290 ? 0.973 -29.085 -7.773 1.00 94.06 290 ARG A CA 1
ATOM 2310 C C . ARG A 1 290 ? 0.136 -28.140 -6.925 1.00 94.06 290 ARG A C 1
ATOM 2312 O O . ARG A 1 290 ? -0.395 -28.555 -5.896 1.00 94.06 290 ARG A O 1
ATOM 2319 N N . THR A 1 291 ? -0.040 -26.897 -7.366 1.00 89.06 291 THR A N 1
ATOM 2320 C CA . THR A 1 291 ? -0.899 -25.928 -6.674 1.00 89.06 291 THR A CA 1
ATOM 2321 C C . THR A 1 291 ? -2.355 -26.386 -6.657 1.00 89.06 291 THR A C 1
ATOM 2323 O O . THR A 1 291 ? -3.029 -26.293 -5.626 1.00 89.06 291 THR A O 1
ATOM 2326 N N . ALA A 1 292 ? -2.846 -26.939 -7.770 1.00 88.69 292 ALA A N 1
ATOM 2327 C CA . ALA A 1 292 ? -4.179 -27.526 -7.847 1.00 88.69 292 ALA A CA 1
ATOM 2328 C C . ALA A 1 292 ? -4.323 -28.754 -6.928 1.00 88.69 292 ALA A C 1
ATOM 2330 O O . ALA A 1 292 ? -5.321 -28.870 -6.208 1.00 88.69 292 ALA A O 1
ATOM 2331 N N . ALA A 1 293 ? -3.317 -29.631 -6.890 1.00 93.88 293 ALA A N 1
ATOM 2332 C CA . ALA A 1 293 ? -3.301 -30.803 -6.020 1.00 93.88 293 ALA A CA 1
ATOM 2333 C C . ALA A 1 293 ? -3.303 -30.425 -4.526 1.00 93.88 293 ALA A C 1
ATOM 2335 O O . ALA A 1 293 ? -4.124 -30.944 -3.765 1.00 93.88 293 ALA A O 1
ATOM 2336 N N . GLU A 1 294 ? -2.458 -29.480 -4.100 1.00 93.69 294 GLU A N 1
ATOM 2337 C CA . GLU A 1 294 ? -2.434 -28.978 -2.716 1.00 93.69 294 GLU A CA 1
ATOM 2338 C C . GLU A 1 294 ? -3.757 -28.320 -2.319 1.00 93.69 294 GLU A C 1
ATOM 2340 O O . GLU A 1 294 ? -4.249 -28.520 -1.203 1.00 93.69 294 GLU A O 1
ATOM 2345 N N . HIS A 1 295 ? -4.382 -27.585 -3.244 1.00 89.12 295 HIS A N 1
ATOM 2346 C CA . HIS A 1 295 ? -5.711 -27.025 -3.033 1.00 89.12 295 HIS A CA 1
ATOM 2347 C C . HIS A 1 295 ? -6.751 -28.114 -2.770 1.00 89.12 295 HIS A C 1
ATOM 2349 O O . HIS A 1 295 ? -7.450 -28.062 -1.755 1.00 89.12 295 HIS A O 1
ATOM 2355 N N . LEU A 1 296 ? -6.808 -29.136 -3.627 1.00 90.06 296 LEU A N 1
ATOM 2356 C CA . LEU A 1 296 ? -7.724 -30.263 -3.470 1.00 90.06 296 LEU A CA 1
ATOM 2357 C C . LEU A 1 296 ? -7.505 -30.982 -2.130 1.00 90.06 296 LEU A C 1
ATOM 2359 O O . LEU A 1 296 ? -8.459 -31.276 -1.405 1.00 90.06 296 LEU A O 1
ATOM 2363 N N . GLN A 1 297 ? -6.247 -31.218 -1.755 1.00 93.38 297 GLN A N 1
ATOM 2364 C CA . GLN A 1 297 ? -5.901 -31.849 -0.485 1.00 93.38 297 GLN A CA 1
ATOM 2365 C C . GLN A 1 297 ? -6.273 -30.984 0.726 1.00 93.38 297 GLN A C 1
ATOM 2367 O O . GLN A 1 297 ? -6.771 -31.507 1.725 1.00 93.38 297 GLN A O 1
ATOM 2372 N N . ALA A 1 298 ? -6.050 -29.669 0.677 1.00 91.69 298 ALA A N 1
ATOM 2373 C CA . ALA A 1 298 ? -6.440 -28.748 1.745 1.00 91.69 298 ALA A CA 1
ATOM 2374 C C . ALA A 1 298 ? -7.965 -28.723 1.939 1.00 91.69 298 ALA A C 1
ATOM 2376 O O . ALA A 1 298 ? -8.444 -28.875 3.063 1.00 91.69 298 ALA A O 1
ATOM 2377 N N . VAL A 1 299 ? -8.724 -28.634 0.844 1.00 89.62 299 VAL A N 1
ATOM 2378 C CA . VAL A 1 299 ? -10.197 -28.679 0.822 1.00 89.62 299 VAL A CA 1
ATOM 2379 C C . VAL A 1 299 ? -10.717 -30.018 1.366 1.00 89.62 299 VAL A C 1
ATOM 2381 O O . VAL A 1 299 ? -11.620 -30.035 2.209 1.00 89.62 299 VAL A O 1
ATOM 2384 N N . LYS A 1 300 ? -10.100 -31.144 0.981 1.00 90.62 300 LYS A N 1
ATOM 2385 C CA . LYS A 1 300 ? -10.428 -32.478 1.512 1.00 90.62 300 LYS A CA 1
ATOM 2386 C C . LYS A 1 300 ? -10.147 -32.582 3.014 1.00 90.62 300 LYS A C 1
ATOM 2388 O O . LYS A 1 300 ? -11.016 -33.018 3.769 1.00 90.62 300 LYS A O 1
ATOM 2393 N N . ARG A 1 301 ? -8.978 -32.123 3.481 1.00 92.94 301 ARG A N 1
ATOM 2394 C CA . ARG A 1 301 ? -8.622 -32.075 4.918 1.00 92.94 301 ARG A CA 1
ATOM 2395 C C . ARG A 1 301 ? -9.586 -31.192 5.718 1.00 92.94 301 ARG A C 1
ATOM 2397 O O . ARG A 1 301 ? -9.909 -31.509 6.866 1.00 92.94 301 ARG A O 1
ATOM 2404 N N . ALA A 1 302 ? -10.070 -30.111 5.112 1.00 89.88 302 ALA A N 1
ATOM 2405 C CA . ALA A 1 302 ? -11.065 -29.212 5.685 1.00 89.88 302 ALA A CA 1
ATOM 2406 C C . ALA A 1 302 ? -12.504 -29.757 5.644 1.00 89.88 302 ALA A C 1
ATOM 2408 O O . ALA A 1 302 ? -13.362 -29.197 6.323 1.00 89.88 302 ALA A O 1
ATOM 2409 N N . ARG A 1 303 ? -12.752 -30.868 4.931 1.00 89.25 303 ARG A N 1
ATOM 2410 C CA . ARG A 1 303 ? -14.073 -31.499 4.742 1.00 89.25 303 ARG A CA 1
ATOM 2411 C C . ARG A 1 303 ? -15.098 -30.563 4.092 1.00 89.25 303 ARG A C 1
ATOM 2413 O O . ARG A 1 303 ? -16.254 -30.523 4.504 1.00 89.25 303 ARG A O 1
ATOM 2420 N N . ILE A 1 304 ? -14.663 -29.809 3.082 1.00 84.00 304 ILE A N 1
ATOM 2421 C CA . ILE A 1 304 ? -15.519 -28.850 2.360 1.00 84.00 304 ILE A CA 1
ATOM 2422 C C . ILE A 1 304 ? -15.666 -29.146 0.861 1.00 84.00 304 ILE A C 1
ATOM 2424 O O . ILE A 1 304 ? -16.278 -28.359 0.154 1.00 84.00 304 ILE A O 1
ATOM 2428 N N . LEU A 1 305 ? -15.149 -30.280 0.378 1.00 75.94 305 LEU A N 1
ATOM 2429 C CA . LEU A 1 305 ? -15.169 -30.654 -1.043 1.00 75.94 305 LEU A CA 1
ATOM 2430 C C . LEU A 1 305 ? -16.594 -30.755 -1.629 1.00 75.94 305 LEU A C 1
ATOM 2432 O O . LEU A 1 305 ? -16.816 -30.318 -2.750 1.00 75.94 305 LEU A O 1
ATOM 2436 N N . ASP A 1 306 ? -17.553 -31.247 -0.837 1.00 70.06 306 ASP A N 1
ATOM 2437 C CA . ASP A 1 306 ? -18.926 -31.555 -1.281 1.00 70.06 306 ASP A CA 1
ATOM 2438 C C . ASP A 1 306 ? -19.981 -30.604 -0.694 1.00 70.06 306 ASP A C 1
ATOM 2440 O O . ASP A 1 306 ? -21.181 -30.884 -0.686 1.00 70.06 306 ASP A O 1
ATOM 2444 N N . VAL A 1 307 ? -19.554 -29.465 -0.147 1.00 65.25 307 VAL A N 1
ATOM 2445 C CA . VAL A 1 307 ? -20.497 -28.459 0.345 1.00 65.25 307 VAL A CA 1
ATOM 2446 C C . VAL A 1 307 ? -20.921 -27.602 -0.845 1.00 65.25 307 VAL A C 1
ATOM 2448 O O . VAL A 1 307 ? -20.106 -26.863 -1.385 1.00 65.25 307 VAL A O 1
ATOM 2451 N N . GLY A 1 308 ? -22.207 -27.630 -1.213 1.00 55.94 308 GLY A N 1
ATOM 2452 C CA . GLY A 1 308 ? -22.767 -26.913 -2.376 1.00 55.94 308 GLY A CA 1
ATOM 2453 C C . GLY A 1 308 ? -22.595 -25.383 -2.405 1.00 55.94 308 GLY A C 1
ATOM 2454 O O . GLY A 1 308 ? -23.062 -24.728 -3.335 1.00 55.94 308 GLY A O 1
ATOM 2455 N N . HIS A 1 309 ? -21.923 -24.787 -1.417 1.00 59.88 309 HIS A N 1
ATOM 2456 C CA . HIS A 1 309 ? -21.645 -23.356 -1.348 1.00 59.88 309 HIS A CA 1
ATOM 2457 C C . HIS A 1 309 ? -20.214 -23.080 -0.870 1.00 59.88 309 HIS A C 1
ATOM 2459 O O . HIS A 1 309 ? -19.995 -22.676 0.277 1.00 59.88 309 HIS A O 1
ATOM 2465 N N . LEU A 1 310 ? -19.248 -23.286 -1.765 1.00 62.84 310 LEU A N 1
ATOM 2466 C CA . LEU A 1 310 ? -17.860 -22.883 -1.567 1.00 62.84 310 LEU A CA 1
ATOM 2467 C C . LEU A 1 310 ? -17.673 -21.423 -1.979 1.00 62.84 310 LEU A C 1
ATOM 2469 O O . LEU A 1 310 ? -17.865 -21.055 -3.137 1.00 62.84 310 LEU A O 1
ATOM 2473 N N . VAL A 1 311 ? -17.271 -20.582 -1.031 1.00 62.62 311 VAL A N 1
ATOM 2474 C CA . VAL A 1 311 ? -16.789 -19.229 -1.340 1.00 62.62 311 VAL A CA 1
ATOM 2475 C C . VAL A 1 311 ? -15.283 -19.302 -1.506 1.00 62.62 311 VAL A C 1
ATOM 2477 O O . VAL A 1 311 ? -14.628 -19.887 -0.650 1.00 62.62 311 VAL A O 1
ATOM 2480 N N . TRP A 1 312 ? -14.726 -18.695 -2.554 1.00 66.62 312 TRP A N 1
ATOM 2481 C CA . TRP A 1 312 ? -13.280 -18.558 -2.711 1.00 66.62 312 TRP A CA 1
ATOM 2482 C C . TRP A 1 312 ? -12.837 -17.091 -2.745 1.00 66.62 312 TRP A C 1
ATOM 2484 O O . TRP A 1 312 ? -13.602 -16.193 -3.108 1.00 66.62 312 TRP A O 1
ATOM 2494 N N . ALA A 1 313 ? -11.604 -16.841 -2.315 1.00 64.75 313 ALA A N 1
ATOM 2495 C CA . ALA A 1 313 ? -10.913 -15.566 -2.486 1.00 64.75 313 ALA A CA 1
ATOM 2496 C C . ALA A 1 313 ? -9.455 -15.831 -2.871 1.00 64.75 313 ALA A C 1
ATOM 2498 O O . ALA A 1 313 ? -8.901 -16.841 -2.439 1.00 64.75 313 ALA A O 1
ATOM 2499 N N . ARG A 1 314 ? -8.882 -14.938 -3.685 1.00 67.62 314 ARG A N 1
ATOM 2500 C CA . ARG A 1 314 ? -7.463 -14.876 -4.059 1.00 67.62 314 ARG A CA 1
ATOM 2501 C C . ARG A 1 314 ? -6.918 -13.516 -3.642 1.00 67.62 314 ARG A C 1
ATOM 2503 O O . ARG A 1 314 ? -7.580 -12.513 -3.900 1.00 67.62 314 ARG A O 1
ATOM 2510 N N . SER A 1 315 ? -5.774 -13.480 -2.963 1.00 62.81 315 SER A N 1
ATOM 2511 C CA . SER A 1 315 ? -5.184 -12.219 -2.495 1.00 62.81 315 SER A CA 1
ATOM 2512 C C . SER A 1 315 ? -4.414 -11.469 -3.578 1.00 62.81 315 SER A C 1
ATOM 2514 O O . SER A 1 315 ? -4.434 -10.244 -3.523 1.00 62.81 315 SER A O 1
ATOM 2516 N N . ASP A 1 316 ? -3.800 -12.180 -4.536 1.00 66.12 316 ASP A N 1
ATOM 2517 C CA . ASP A 1 316 ? -2.968 -11.709 -5.661 1.00 66.12 316 ASP A CA 1
ATOM 2518 C C . ASP A 1 316 ? -2.432 -10.262 -5.493 1.00 66.12 316 ASP A C 1
ATOM 2520 O O . ASP A 1 316 ? -1.931 -9.887 -4.434 1.00 66.12 316 ASP A O 1
ATOM 2524 N N . ASP A 1 317 ? -2.547 -9.422 -6.523 1.00 64.50 317 ASP A N 1
ATOM 2525 C CA . ASP A 1 317 ? -2.245 -7.983 -6.454 1.00 64.50 317 ASP A CA 1
ATOM 2526 C C . ASP A 1 317 ? -3.435 -7.174 -5.886 1.00 64.50 317 ASP A C 1
ATOM 2528 O O . ASP A 1 317 ? -3.417 -5.946 -5.859 1.00 64.50 317 ASP A O 1
ATOM 2532 N N . LEU A 1 318 ? -4.509 -7.849 -5.455 1.00 66.88 318 LEU A N 1
ATOM 2533 C CA . LEU A 1 318 ? -5.759 -7.209 -5.039 1.00 66.88 318 LEU A CA 1
ATOM 2534 C C . LEU A 1 318 ? -5.652 -6.561 -3.659 1.00 66.88 318 LEU A C 1
ATOM 2536 O O . LEU A 1 318 ? -6.308 -5.549 -3.421 1.00 66.88 318 LEU A O 1
ATOM 2540 N N . VAL A 1 319 ? -4.835 -7.107 -2.752 1.00 66.31 319 VAL A N 1
ATOM 2541 C CA . VAL A 1 319 ? -4.645 -6.533 -1.404 1.00 66.31 319 VAL A CA 1
ATOM 2542 C C . VAL A 1 319 ? -4.047 -5.126 -1.461 1.00 66.31 319 VAL A C 1
ATOM 2544 O O . VAL A 1 319 ? -4.427 -4.285 -0.659 1.00 66.31 319 VAL A O 1
ATOM 2547 N N . ALA A 1 320 ? -3.206 -4.830 -2.454 1.00 66.38 320 ALA A N 1
ATOM 2548 C CA . ALA A 1 320 ? -2.676 -3.484 -2.686 1.00 66.38 320 ALA A CA 1
ATOM 2549 C C . ALA A 1 320 ? -3.605 -2.586 -3.532 1.00 66.38 320 ALA A C 1
ATOM 2551 O O . ALA A 1 320 ? -3.230 -1.474 -3.892 1.00 66.38 320 ALA A O 1
ATOM 2552 N N . ARG A 1 321 ? -4.794 -3.073 -3.915 1.00 72.75 321 ARG A N 1
ATOM 2553 C CA . ARG A 1 321 ? -5.739 -2.359 -4.795 1.00 72.75 321 ARG A CA 1
ATOM 2554 C C . ARG A 1 321 ? -7.117 -2.151 -4.182 1.00 72.75 321 ARG A C 1
ATOM 2556 O O . ARG A 1 321 ? -7.853 -1.284 -4.647 1.00 72.75 321 ARG A O 1
ATOM 2563 N N . SER A 1 322 ? -7.498 -2.953 -3.192 1.00 80.12 322 SER A N 1
ATOM 2564 C CA . SER A 1 322 ? -8.781 -2.793 -2.517 1.00 80.12 322 SER A CA 1
ATOM 2565 C C . SER A 1 322 ? -8.633 -1.872 -1.312 1.00 80.12 322 SER A C 1
ATOM 2567 O O . SER A 1 322 ? -7.965 -2.250 -0.351 1.00 80.12 322 SER A O 1
ATOM 2569 N N . PRO A 1 323 ? -9.343 -0.734 -1.282 1.00 81.19 323 PRO A N 1
ATOM 2570 C CA . PRO A 1 323 ?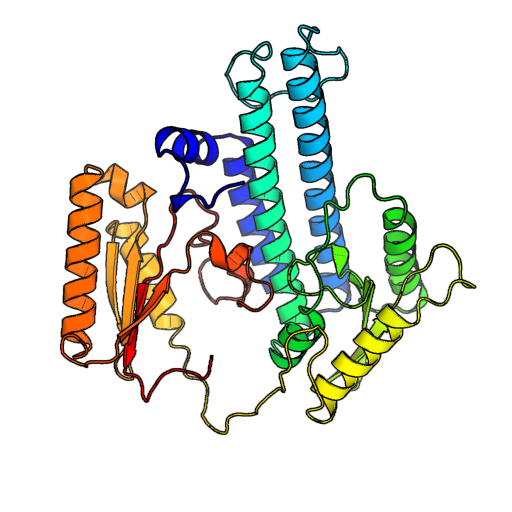 -9.244 0.215 -0.179 1.00 81.19 323 PRO A CA 1
ATOM 2571 C C . PRO A 1 323 ? -9.894 -0.307 1.116 1.00 81.19 323 PRO A C 1
ATOM 2573 O O . PRO A 1 323 ? -9.750 0.290 2.174 1.00 81.19 323 PRO A O 1
ATOM 2576 N N . THR A 1 324 ? -10.621 -1.428 1.055 1.00 83.06 324 THR A N 1
ATOM 2577 C CA . THR A 1 324 ? -11.308 -2.033 2.211 1.00 83.06 324 THR A CA 1
ATOM 2578 C C . THR A 1 324 ? -10.672 -3.337 2.687 1.00 83.06 324 THR A C 1
ATOM 2580 O O . THR A 1 324 ? -11.125 -3.910 3.687 1.00 83.06 324 THR A O 1
ATOM 2583 N N . MET A 1 325 ? -9.650 -3.838 1.981 1.00 82.81 325 MET A N 1
ATOM 2584 C CA . MET A 1 325 ? -8.913 -5.015 2.427 1.00 82.81 325 MET A CA 1
ATOM 2585 C C . MET A 1 325 ? -7.760 -4.595 3.338 1.00 82.81 325 MET A C 1
ATOM 2587 O O . MET A 1 325 ? -7.086 -3.610 3.045 1.00 82.81 325 MET A O 1
ATOM 2591 N N . PRO A 1 326 ? -7.508 -5.332 4.432 1.00 85.62 326 PRO A N 1
ATOM 2592 C CA . PRO A 1 326 ? -6.345 -5.067 5.260 1.00 85.62 326 PRO A CA 1
ATOM 2593 C C . PRO A 1 326 ? -5.056 -5.277 4.447 1.00 85.62 326 PRO A C 1
ATOM 2595 O O . PRO A 1 326 ? -4.917 -6.346 3.838 1.00 85.62 326 PRO A O 1
ATOM 2598 N N . PRO A 1 327 ? -4.130 -4.302 4.423 1.00 87.25 327 PRO A N 1
ATOM 2599 C CA . PRO A 1 327 ? -2.895 -4.383 3.650 1.00 87.25 327 PRO A CA 1
ATOM 2600 C C . PRO A 1 327 ? -1.918 -5.400 4.251 1.00 87.25 327 PRO A C 1
ATOM 2602 O O . PRO A 1 327 ? -1.972 -5.720 5.437 1.00 87.25 327 PRO A O 1
ATOM 2605 N N . TRP A 1 328 ? -0.969 -5.896 3.453 1.00 81.56 328 TRP A N 1
ATOM 2606 C CA . TRP A 1 328 ? -0.017 -6.917 3.918 1.00 81.56 328 TRP A CA 1
ATOM 2607 C C . TRP A 1 328 ? 0.873 -6.460 5.080 1.00 81.56 328 TRP A C 1
ATOM 2609 O O . TRP A 1 328 ? 1.237 -7.263 5.940 1.00 81.56 328 TRP A O 1
ATOM 2619 N N . SER A 1 329 ? 1.154 -5.161 5.143 1.00 86.69 329 SER A N 1
ATOM 2620 C CA . SER A 1 329 ? 1.973 -4.507 6.167 1.00 86.69 329 SER A CA 1
ATOM 2621 C C . SER A 1 329 ? 1.467 -4.717 7.602 1.00 86.69 329 SER A C 1
ATOM 2623 O O . SER A 1 329 ? 2.282 -4.720 8.529 1.00 86.69 329 SER A O 1
ATOM 2625 N N . ILE A 1 330 ? 0.163 -4.963 7.803 1.00 87.25 330 ILE A N 1
ATOM 2626 C CA . ILE A 1 330 ? -0.421 -5.151 9.144 1.00 87.25 330 ILE A CA 1
ATOM 2627 C C . ILE A 1 330 ? -0.511 -6.609 9.599 1.00 87.25 330 ILE A C 1
ATOM 2629 O O . ILE A 1 330 ? -0.797 -6.868 10.767 1.00 87.25 330 ILE A O 1
ATOM 2633 N N . TYR A 1 331 ? -0.284 -7.577 8.709 1.00 85.44 331 TYR A N 1
ATOM 2634 C CA . TYR A 1 331 ? -0.302 -8.979 9.117 1.00 85.44 331 TYR A CA 1
ATOM 2635 C C . TYR A 1 331 ? 0.961 -9.304 9.924 1.00 85.44 331 TYR A C 1
ATOM 2637 O O . TYR A 1 331 ? 2.033 -8.783 9.613 1.00 85.44 331 TYR A O 1
ATOM 2645 N N . PRO A 1 332 ? 0.886 -10.205 10.920 1.00 82.50 332 PRO A N 1
ATOM 2646 C CA . PRO A 1 332 ? 2.022 -10.615 11.744 1.00 82.50 332 PRO A CA 1
ATOM 2647 C C . PRO A 1 332 ? 2.918 -11.627 11.007 1.00 82.50 332 PRO A C 1
ATOM 2649 O O . PRO A 1 332 ? 3.276 -12.669 11.544 1.00 82.50 332 PRO A O 1
ATOM 2652 N N . LEU A 1 333 ? 3.234 -11.348 9.745 1.00 83.62 333 LEU A N 1
ATOM 2653 C CA . LEU A 1 333 ? 4.132 -12.146 8.913 1.00 83.62 333 LEU A CA 1
ATOM 2654 C C . LEU A 1 333 ? 5.529 -11.538 8.945 1.00 83.62 333 LEU A C 1
ATOM 2656 O O . LEU A 1 333 ? 5.666 -10.334 9.175 1.00 83.62 333 LEU A O 1
ATOM 2660 N N . SER A 1 334 ? 6.572 -12.326 8.685 1.00 82.25 334 SER A N 1
ATOM 2661 C CA . SER A 1 334 ? 7.901 -11.748 8.453 1.00 82.25 334 SER A CA 1
ATOM 2662 C C . SER A 1 334 ? 7.807 -10.659 7.371 1.00 82.25 334 SER A C 1
ATOM 2664 O O . SER A 1 334 ? 7.145 -10.895 6.359 1.00 82.25 334 SER A O 1
ATOM 2666 N N . PRO A 1 335 ? 8.442 -9.483 7.531 1.00 81.12 335 PRO A N 1
ATOM 2667 C CA . PRO A 1 335 ? 8.499 -8.477 6.468 1.00 81.12 335 PRO A CA 1
ATOM 2668 C C . PRO A 1 335 ? 9.024 -9.060 5.148 1.00 81.12 335 PRO A C 1
ATOM 2670 O O . PRO A 1 335 ? 8.507 -8.724 4.087 1.00 81.12 335 PRO A O 1
ATOM 2673 N N . SER A 1 336 ? 9.943 -10.029 5.229 1.00 75.00 336 SER A N 1
ATOM 2674 C CA . SER A 1 336 ? 10.473 -10.757 4.070 1.00 75.00 336 SER A CA 1
ATOM 2675 C C . SER A 1 336 ? 9.488 -11.725 3.406 1.00 75.00 336 SER A C 1
ATOM 2677 O O . SER A 1 336 ? 9.762 -12.238 2.329 1.00 75.00 336 SER A O 1
ATOM 2679 N N . LEU A 1 337 ? 8.353 -12.035 4.043 1.00 67.06 337 LEU A N 1
ATOM 2680 C CA . LEU A 1 337 ? 7.260 -12.840 3.466 1.00 67.06 337 LEU A CA 1
ATOM 2681 C C . LEU A 1 337 ? 6.212 -11.972 2.763 1.00 67.06 337 LEU A C 1
ATOM 2683 O O . LEU A 1 337 ? 5.168 -12.475 2.348 1.00 67.06 337 LEU A O 1
ATOM 2687 N N . SER A 1 338 ? 6.445 -10.662 2.675 1.00 58.78 338 SER A N 1
ATOM 2688 C CA . SER A 1 338 ? 5.515 -9.762 2.018 1.00 58.78 338 SER A CA 1
ATOM 2689 C C . SER A 1 338 ? 5.330 -10.181 0.552 1.00 58.78 338 SER A C 1
ATOM 2691 O O . SER A 1 338 ? 6.321 -10.343 -0.158 1.00 58.78 338 SER A O 1
ATOM 2693 N N . PRO A 1 339 ? 4.094 -10.291 0.034 1.00 55.00 339 PRO A N 1
ATOM 2694 C CA . PRO A 1 339 ? 3.824 -10.678 -1.362 1.00 55.00 339 PRO A CA 1
ATOM 2695 C C . PRO A 1 339 ? 4.206 -9.594 -2.377 1.00 55.00 339 PRO A C 1
ATOM 2697 O O . PRO A 1 339 ? 3.850 -9.652 -3.554 1.00 55.00 339 PRO A O 1
ATOM 2700 N N . PHE A 1 340 ? 4.904 -8.569 -1.901 1.00 52.16 340 PHE A N 1
ATOM 2701 C CA . PHE A 1 340 ? 5.618 -7.607 -2.711 1.00 52.16 340 PHE A CA 1
ATOM 2702 C C . PHE A 1 340 ? 6.959 -8.152 -3.212 1.00 52.16 340 PHE A C 1
ATOM 2704 O O . PHE A 1 340 ? 7.461 -7.628 -4.203 1.00 52.16 340 PHE A O 1
ATOM 2711 N N . GLN A 1 341 ? 7.482 -9.225 -2.605 1.00 51.44 341 GLN A N 1
ATOM 2712 C CA . GLN A 1 341 ? 8.580 -10.005 -3.169 1.00 51.44 341 GLN A CA 1
ATOM 2713 C C . GLN A 1 341 ? 8.182 -10.599 -4.538 1.00 51.44 341 GLN A C 1
ATOM 2715 O O . GLN A 1 341 ? 6.999 -10.863 -4.784 1.00 51.44 341 GLN A O 1
ATOM 2720 N N . PRO A 1 342 ? 9.137 -10.795 -5.467 1.00 35.69 342 PRO A N 1
ATOM 2721 C CA . PRO A 1 342 ? 8.893 -11.622 -6.644 1.00 35.69 342 PRO A CA 1
ATOM 2722 C C . PRO A 1 342 ? 8.422 -12.999 -6.158 1.00 35.69 342 PRO A C 1
ATOM 2724 O O . PRO A 1 342 ? 9.120 -13.654 -5.395 1.00 35.69 342 PRO A O 1
ATOM 2727 N N . GLY A 1 343 ? 7.200 -13.392 -6.516 1.00 38.03 343 GLY A N 1
ATOM 2728 C CA . GLY A 1 343 ? 6.537 -14.528 -5.870 1.00 38.03 343 GLY A CA 1
ATOM 2729 C C . GLY A 1 343 ? 5.128 -14.180 -5.407 1.00 38.03 343 GLY A C 1
ATOM 2730 O O . GLY A 1 343 ? 4.893 -13.952 -4.225 1.00 38.03 343 GLY A O 1
ATOM 2731 N N . VAL A 1 344 ? 4.167 -14.112 -6.334 1.00 41.84 344 VAL A N 1
ATOM 2732 C CA . VAL A 1 344 ? 2.759 -13.862 -5.986 1.00 41.84 344 VAL A CA 1
ATOM 2733 C C . VAL A 1 344 ? 2.268 -14.971 -5.060 1.00 41.84 344 VAL A C 1
ATOM 2735 O O . VAL A 1 344 ? 2.029 -16.096 -5.499 1.00 41.84 344 VAL A O 1
ATOM 2738 N N . VAL A 1 345 ? 2.050 -14.648 -3.785 1.00 43.78 345 VAL A N 1
ATOM 2739 C CA . VAL A 1 345 ? 1.333 -15.557 -2.896 1.00 43.78 345 VAL A CA 1
ATOM 2740 C C . VAL A 1 345 ? -0.149 -15.485 -3.215 1.00 43.78 345 VAL A C 1
ATOM 2742 O O . VAL A 1 345 ? -0.884 -14.604 -2.764 1.00 43.78 345 VAL A O 1
ATOM 2745 N N . GLY A 1 346 ? -0.581 -16.433 -4.043 1.00 46.94 346 GLY A N 1
ATOM 2746 C CA . GLY A 1 346 ? -1.980 -16.687 -4.321 1.00 46.94 346 GLY A CA 1
ATOM 2747 C C . GLY A 1 346 ? -2.628 -17.332 -3.106 1.00 46.94 346 GLY A C 1
ATOM 2748 O O . GLY A 1 346 ? -2.688 -18.554 -3.001 1.00 46.94 346 GLY A O 1
ATOM 2749 N N . LEU A 1 347 ? -3.142 -16.520 -2.183 1.00 45.50 347 LEU A N 1
ATOM 2750 C CA . LEU A 1 347 ? -3.903 -17.027 -1.051 1.00 45.50 347 LEU A CA 1
ATOM 2751 C C . LEU A 1 347 ? -5.255 -17.540 -1.536 1.00 45.50 347 LEU A C 1
ATOM 2753 O O . LEU A 1 347 ? -6.179 -16.749 -1.701 1.00 45.50 347 LEU A O 1
ATOM 2757 N N . ARG A 1 348 ? -5.414 -18.849 -1.742 1.00 49.06 348 ARG A N 1
ATOM 2758 C CA . ARG A 1 348 ? -6.748 -19.427 -1.964 1.00 49.06 348 ARG A CA 1
ATOM 2759 C C . ARG A 1 348 ? -7.361 -19.805 -0.629 1.00 49.06 348 ARG A C 1
ATOM 2761 O O . ARG A 1 348 ? -6.944 -20.783 -0.014 1.00 49.06 348 ARG A O 1
ATOM 2768 N N . SER A 1 349 ? -8.368 -19.046 -0.205 1.00 49.06 349 SER A N 1
ATOM 2769 C CA . SER A 1 349 ? -9.205 -19.415 0.940 1.00 49.06 349 SER A CA 1
ATOM 2770 C C . SER A 1 349 ? -10.540 -19.970 0.465 1.00 49.06 349 SER A C 1
ATOM 2772 O O . SER A 1 349 ? -11.134 -19.408 -0.452 1.00 49.06 349 SER A O 1
ATOM 2774 N N . CYS A 1 350 ? -11.002 -21.067 1.065 1.00 55.12 350 CYS A N 1
ATOM 2775 C CA . CYS A 1 350 ? -12.298 -21.673 0.764 1.00 55.12 350 CYS A CA 1
ATOM 2776 C C . CYS A 1 350 ? -13.128 -21.835 2.044 1.00 55.12 350 CYS A C 1
ATOM 2778 O O . CYS A 1 350 ? -12.561 -22.215 3.068 1.00 55.12 350 CYS A O 1
ATOM 2780 N N . TRP A 1 351 ? -14.430 -21.528 1.999 1.00 49.19 351 TRP A N 1
ATOM 2781 C CA . TRP A 1 351 ? -15.296 -21.419 3.186 1.00 49.19 351 TRP A CA 1
ATOM 2782 C C . TRP A 1 351 ? -16.657 -22.082 2.960 1.00 49.19 351 TRP A C 1
ATOM 2784 O O . TRP A 1 351 ? -17.209 -21.998 1.859 1.00 49.19 351 TRP A O 1
ATOM 2794 N N . ARG A 1 352 ? -17.239 -22.642 4.029 1.00 41.91 352 ARG A N 1
ATOM 2795 C CA . ARG A 1 352 ? -18.638 -23.093 4.074 1.00 41.91 352 ARG A CA 1
ATOM 2796 C C . ARG A 1 352 ? -19.576 -21.886 4.235 1.00 41.91 352 ARG A C 1
ATOM 2798 O O . ARG A 1 352 ? -19.412 -21.097 5.166 1.00 41.91 352 ARG A O 1
ATOM 2805 N N . ARG A 1 353 ? -20.585 -21.731 3.368 1.00 41.50 353 ARG A N 1
ATOM 2806 C CA . ARG A 1 353 ? -21.635 -20.700 3.523 1.00 41.50 353 ARG A CA 1
ATOM 2807 C C . ARG A 1 353 ? -22.448 -21.003 4.795 1.00 41.50 353 ARG A C 1
ATOM 2809 O O . ARG A 1 353 ? -23.211 -21.960 4.828 1.00 41.50 353 ARG A O 1
ATOM 2816 N N . GLY A 1 354 ? -22.184 -20.247 5.858 1.00 43.28 354 GLY A N 1
ATOM 2817 C CA . GLY A 1 354 ? -22.646 -20.496 7.232 1.00 43.28 354 GLY A CA 1
ATOM 2818 C C . GLY A 1 354 ? -21.580 -20.165 8.287 1.00 43.28 354 GLY A C 1
ATOM 2819 O O . GLY A 1 354 ? -21.924 -19.862 9.420 1.00 43.28 354 GLY A O 1
ATOM 2820 N N . GLU A 1 355 ? -20.300 -20.139 7.889 1.00 45.38 355 GLU A N 1
ATOM 2821 C CA . GLU A 1 355 ? -19.150 -19.758 8.736 1.00 45.38 355 GLU A CA 1
ATOM 2822 C C . GLU A 1 355 ? -18.284 -18.652 8.096 1.00 45.38 355 GLU A C 1
ATOM 2824 O O . GLU A 1 355 ? -17.157 -18.390 8.520 1.00 45.38 355 GLU A O 1
ATOM 2829 N N . ALA A 1 356 ? -18.785 -17.994 7.046 1.00 42.91 356 ALA A N 1
ATOM 2830 C CA . ALA A 1 356 ? -18.093 -16.860 6.445 1.00 42.91 356 ALA A CA 1
ATOM 2831 C C . ALA A 1 356 ? -18.075 -15.685 7.443 1.00 42.91 356 ALA A C 1
ATOM 2833 O O . ALA A 1 356 ? -19.147 -15.311 7.927 1.00 42.91 356 ALA A O 1
ATOM 2834 N N . PRO A 1 357 ? -16.917 -15.060 7.735 1.00 41.09 357 PRO A N 1
ATOM 2835 C CA . PRO A 1 357 ? -16.936 -13.736 8.340 1.00 41.09 357 PRO A CA 1
ATOM 2836 C C . PRO A 1 357 ? -17.701 -12.821 7.381 1.00 41.09 357 PRO A C 1
ATOM 2838 O O . PRO A 1 357 ? -17.420 -12.831 6.178 1.00 41.09 357 PRO A O 1
ATOM 2841 N N . GLY A 1 358 ? -18.714 -12.119 7.898 1.00 41.69 358 GLY A N 1
ATOM 2842 C CA . GLY A 1 358 ? -19.585 -11.251 7.107 1.00 41.69 358 GLY A CA 1
ATOM 2843 C C . GLY A 1 358 ? -18.755 -10.376 6.168 1.00 41.69 358 GLY A C 1
ATOM 2844 O O . GLY A 1 358 ? -17.858 -9.658 6.618 1.00 41.69 358 GLY A O 1
ATOM 2845 N N . ARG A 1 359 ? -18.996 -10.534 4.863 1.00 35.34 359 ARG A N 1
ATOM 2846 C CA . ARG A 1 359 ? -18.391 -9.696 3.828 1.00 35.34 359 ARG A CA 1
ATOM 2847 C C . ARG A 1 359 ? -19.054 -8.335 3.811 1.00 35.34 359 ARG A C 1
ATOM 2849 O O . ARG A 1 359 ? -20.302 -8.316 3.890 1.00 35.34 359 ARG A O 1
#

Radius of gyration: 22.11 Å; Cα contacts (8 Å, |Δi|>4): 558; chains: 1; bounding box: 46×63×62 Å